Protein AF-A0A7S3BCT7-F1 (afdb_monomer)

pLDDT: mean 73.88, std 20.07, range [28.89, 96.38]

Mean predicted aligned error: 12.44 Å

Radius of gyration: 23.72 Å; Cα contacts (8 Å, |Δi|>4): 386; chains: 1; bounding box: 58×27×66 Å

InterPro domains:
  IPR013783 Immunoglobulin-like fold [G3DSA:2.60.40.10] (2-82)
  IPR014756 Immunoglobulin E-set [SSF81296] (29-78)
  IPR017868 Filamin/ABP280 repeat-like [PS50194] (1-74)

Secondary structure (DSSP, 8-state):
--TTHHHHHTTEEEEEEE-S--SS-----EEEEEEE-TTSPEEEEEE-SS-EEEEEEEEETTEEPTTPSEEEEEPPBPPPPEEEEEEETTTTEEEEEESS-B-GGGS-TT-EEEGGGTB-HHHHHHH-BS-EEEEEETTEEEEE--BT----TTPPP-BPTTT--BTT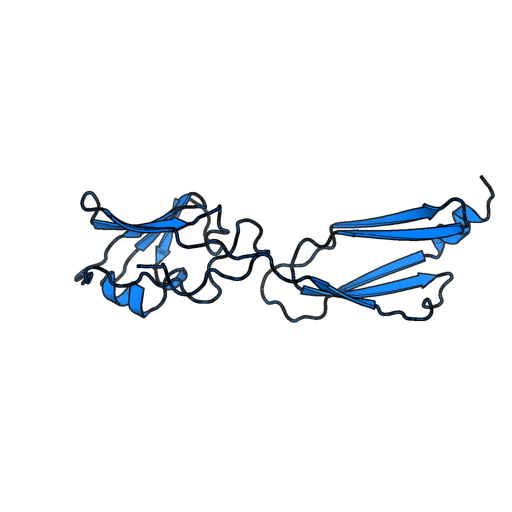S-BPPPPS----

Solvent-accessible surface area (backbone atoms only — not comparable to full-atom values): 10101 Å² total; per-residue (Å²): 137,62,80,63,61,67,55,53,63,77,29,54,49,78,47,80,45,73,61,92,83,67,91,84,73,89,72,62,71,56,58,79,46,76,47,75,46,98,88,72,48,78,46,79,47,73,42,73,72,52,50,45,50,34,36,43,36,47,27,54,77,85,38,72,42,94,75,56,66,40,83,43,77,42,74,53,44,81,42,42,44,53,70,46,76,42,80,40,81,92,71,50,25,37,43,35,34,41,73,44,53,25,33,55,53,77,61,46,67,72,41,71,45,61,32,74,69,50,26,22,69,76,35,41,60,28,30,19,52,84,26,40,24,30,25,76,40,50,37,32,40,37,35,34,53,20,61,81,47,56,77,58,88,87,60,66,58,25,38,21,81,79,32,38,23,22,57,77,64,33,25,38,45,30,65,52,60,35,75,131

Sequence (180 aa):
LDNAVAGALDALGVTLDSAPLVTAGTAAAAGVEVSEAEDGALHVSYSLGAPGTYSLNVVLGGADVLSAPFAVVVTPVEAPRLLSAKLLDDIASVQVTFSEPTDMGGAGAGVSGGCESFLAPATVAQLGEAPVCVWSDPTMLMALLGRGATLLPLAPVQIAPLTVRNANATSYPVAAAAPP

Structure (mmCIF, N/CA/C/O backbone):
data_AF-A0A7S3BCT7-F1
#
_entry.id   AF-A0A7S3BCT7-F1
#
loop_
_atom_site.group_PDB
_atom_site.id
_atom_site.type_symbol
_atom_site.label_atom_id
_atom_site.label_alt_id
_atom_site.label_comp_id
_atom_site.label_asym_id
_atom_site.label_entity_id
_atom_site.label_seq_id
_atom_site.pdbx_PDB_ins_code
_atom_site.Cartn_x
_atom_site.Cartn_y
_atom_site.Cartn_z
_atom_site.occupancy
_atom_site.B_iso_or_equiv
_atom_site.auth_seq_id
_atom_site.auth_comp_id
_atom_site.auth_asym_id
_atom_site.auth_atom_id
_atom_site.pdbx_PDB_model_num
ATOM 1 N N . LEU A 1 1 ? 39.754 10.752 -34.187 1.00 39.38 1 LEU A N 1
ATOM 2 C CA . LEU A 1 1 ? 38.294 10.793 -33.965 1.00 39.38 1 LEU A CA 1
ATOM 3 C C . LEU A 1 1 ? 37.689 11.064 -35.329 1.00 39.38 1 LEU A C 1
ATOM 5 O O . LEU A 1 1 ? 37.609 12.217 -35.735 1.00 39.38 1 LEU A O 1
ATOM 9 N N . ASP A 1 2 ? 37.482 10.000 -36.103 1.00 34.81 2 ASP A N 1
ATOM 10 C CA . ASP A 1 2 ? 37.068 10.099 -37.501 1.00 34.81 2 ASP A CA 1
ATOM 11 C C . ASP A 1 2 ? 35.651 10.658 -37.611 1.00 34.81 2 ASP A C 1
ATOM 13 O O . ASP A 1 2 ? 34.743 10.250 -36.888 1.00 34.81 2 ASP A O 1
ATOM 17 N N . ASN A 1 3 ? 35.470 11.567 -38.568 1.00 31.44 3 ASN A N 1
ATOM 18 C CA . ASN A 1 3 ? 34.222 12.260 -38.907 1.00 31.44 3 ASN A CA 1
ATOM 19 C C . ASN A 1 3 ? 33.038 11.321 -39.244 1.00 31.44 3 ASN A C 1
ATOM 21 O O . ASN A 1 3 ? 31.931 11.798 -39.468 1.00 31.44 3 ASN A O 1
ATOM 25 N N . ALA A 1 4 ? 33.260 10.004 -39.297 1.00 35.41 4 ALA A N 1
ATOM 26 C CA . ALA A 1 4 ? 32.232 8.983 -39.485 1.00 35.41 4 ALA A CA 1
ATOM 27 C C . ALA A 1 4 ? 31.464 8.657 -38.188 1.00 35.41 4 ALA A C 1
ATOM 29 O O . ALA A 1 4 ? 30.266 8.396 -38.243 1.00 35.41 4 ALA A O 1
ATOM 30 N N . VAL A 1 5 ? 32.122 8.734 -37.023 1.00 35.91 5 VAL A N 1
ATOM 31 C CA . VAL A 1 5 ? 31.526 8.379 -35.718 1.00 35.91 5 VAL A CA 1
ATOM 32 C C . VAL A 1 5 ? 30.523 9.445 -35.258 1.00 35.91 5 VAL A C 1
ATOM 34 O O . VAL A 1 5 ? 29.447 9.134 -34.756 1.00 35.91 5 VAL A O 1
ATOM 37 N N . ALA A 1 6 ? 30.815 10.720 -35.535 1.00 29.22 6 ALA A N 1
ATOM 38 C CA . ALA A 1 6 ? 29.885 11.821 -35.276 1.00 29.22 6 ALA A CA 1
ATOM 39 C C . ALA A 1 6 ? 28.609 11.745 -36.142 1.00 29.22 6 ALA A C 1
ATOM 41 O O . ALA A 1 6 ? 27.561 12.211 -35.712 1.00 29.22 6 ALA A O 1
ATOM 42 N N . GLY A 1 7 ? 28.681 11.137 -37.335 1.00 30.31 7 GLY A N 1
ATOM 43 C CA . GLY A 1 7 ? 27.527 10.953 -38.223 1.00 30.31 7 GLY A CA 1
ATOM 44 C C . GLY A 1 7 ? 26.653 9.739 -37.885 1.00 30.31 7 GLY A C 1
ATOM 45 O O . GLY A 1 7 ? 25.469 9.744 -38.205 1.00 30.31 7 GLY A O 1
ATOM 46 N N . ALA A 1 8 ? 27.207 8.713 -37.227 1.00 34.88 8 ALA A N 1
ATOM 47 C CA . ALA A 1 8 ? 26.456 7.528 -36.802 1.00 34.88 8 ALA A CA 1
ATOM 48 C C . ALA A 1 8 ? 25.570 7.807 -35.572 1.00 34.88 8 ALA A C 1
ATOM 50 O O . ALA A 1 8 ? 24.434 7.337 -35.510 1.00 34.88 8 ALA A O 1
ATOM 51 N N . LEU A 1 9 ? 26.055 8.637 -34.641 1.00 36.59 9 LEU A N 1
ATOM 52 C CA . LEU A 1 9 ? 25.295 9.105 -33.475 1.00 36.59 9 LEU A CA 1
ATOM 53 C C . LEU A 1 9 ? 24.125 10.033 -33.854 1.00 36.59 9 LEU A C 1
ATOM 55 O O . LEU A 1 9 ? 23.086 9.985 -33.203 1.00 36.59 9 LEU A O 1
ATOM 59 N N . ASP A 1 10 ? 24.252 10.817 -34.931 1.00 39.28 10 ASP A N 1
ATOM 60 C CA . ASP A 1 10 ? 23.214 11.754 -35.408 1.00 39.28 10 ASP A CA 1
ATOM 61 C C . ASP A 1 10 ? 22.036 11.049 -36.127 1.00 39.28 10 ASP A C 1
ATOM 63 O O . ASP A 1 10 ? 21.031 11.673 -36.463 1.00 39.28 10 ASP A O 1
ATOM 67 N N . ALA A 1 11 ? 22.143 9.733 -36.360 1.00 40.72 11 ALA A N 1
ATOM 68 C CA . ALA A 1 11 ? 21.143 8.919 -37.057 1.00 40.72 11 ALA A CA 1
ATOM 69 C C . ALA A 1 11 ? 20.593 7.745 -36.223 1.00 40.72 11 ALA A C 1
ATOM 71 O O . ALA A 1 11 ? 19.875 6.897 -36.770 1.00 40.72 11 ALA A O 1
ATOM 72 N N . LEU A 1 12 ? 20.930 7.683 -34.927 1.00 48.25 12 LEU A N 1
ATOM 73 C CA . LEU A 1 12 ? 20.413 6.682 -33.996 1.00 48.25 12 LEU A CA 1
ATOM 74 C C . LEU A 1 12 ? 19.192 7.231 -33.251 1.00 48.25 12 LEU A C 1
ATOM 76 O O . LEU A 1 12 ? 19.301 8.068 -32.357 1.00 48.25 12 LEU A O 1
ATOM 80 N N . GLY A 1 13 ? 18.010 6.747 -33.625 1.00 52.47 13 GLY A N 1
ATOM 81 C CA . GLY A 1 13 ? 16.764 7.047 -32.927 1.00 52.47 13 GLY A CA 1
ATOM 82 C C . GLY A 1 13 ? 16.396 5.889 -32.012 1.00 52.47 13 GLY A C 1
ATOM 83 O O . GLY A 1 13 ? 15.881 4.882 -32.493 1.00 52.47 13 GLY A O 1
ATOM 84 N N . VAL A 1 14 ? 16.647 6.013 -30.706 1.00 50.53 14 VAL A N 1
ATOM 85 C CA . VAL A 1 14 ? 16.108 5.069 -29.717 1.00 50.53 14 VAL A CA 1
ATOM 86 C C . VAL A 1 14 ? 14.842 5.668 -29.129 1.00 50.53 14 VAL A C 1
ATOM 88 O O . VAL A 1 14 ? 14.878 6.722 -28.497 1.00 50.53 14 VAL A O 1
ATOM 91 N N . THR A 1 15 ? 13.715 4.996 -29.335 1.00 51.38 15 THR A N 1
ATOM 92 C CA . THR A 1 15 ? 12.437 5.386 -28.734 1.00 51.38 15 THR A CA 1
ATOM 93 C C . THR A 1 15 ? 11.885 4.231 -27.912 1.00 51.38 15 THR A C 1
ATOM 95 O O . THR A 1 15 ? 11.940 3.070 -28.312 1.00 51.38 15 THR A O 1
ATOM 98 N N . LEU A 1 16 ? 11.393 4.556 -26.720 1.00 47.25 16 LEU A N 1
ATOM 99 C CA . LEU A 1 16 ? 10.709 3.629 -25.827 1.00 47.25 16 LEU A CA 1
ATOM 100 C C . LEU A 1 16 ? 9.231 4.000 -25.833 1.00 47.25 16 LEU A C 1
ATOM 102 O O . LEU A 1 16 ? 8.875 5.085 -25.378 1.00 47.25 16 LEU A O 1
ATOM 106 N N . ASP A 1 17 ? 8.389 3.109 -26.348 1.00 52.91 17 ASP A N 1
ATOM 107 C CA . ASP A 1 17 ? 6.937 3.257 -26.277 1.00 52.91 17 ASP A CA 1
ATOM 108 C C . ASP A 1 17 ? 6.382 2.352 -25.168 1.00 52.91 17 ASP A C 1
ATOM 110 O O . ASP A 1 17 ? 6.745 1.177 -25.061 1.00 52.91 17 ASP A O 1
ATOM 114 N N . SER A 1 18 ? 5.528 2.893 -24.302 1.00 45.47 18 SER A N 1
ATOM 115 C CA . SER A 1 18 ? 4.863 2.123 -23.250 1.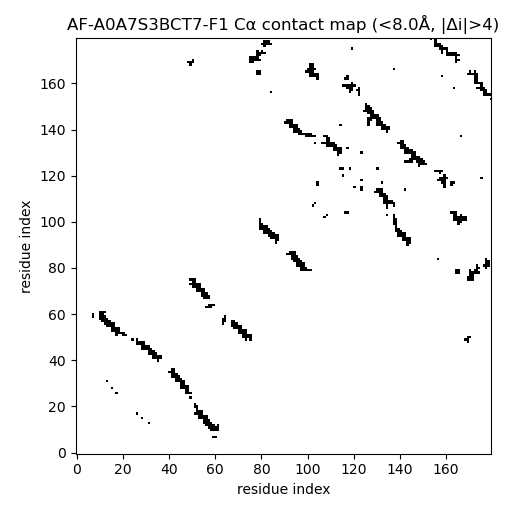00 45.47 18 SER A CA 1
ATOM 116 C C . SER A 1 18 ? 3.466 1.732 -23.728 1.00 45.47 18 SER A C 1
ATOM 118 O O . SER A 1 18 ? 2.595 2.594 -23.853 1.00 45.47 18 SER A O 1
ATOM 120 N N . ALA A 1 19 ? 3.215 0.440 -23.952 1.00 41.28 19 ALA A N 1
ATOM 121 C CA . ALA A 1 19 ? 1.854 -0.036 -24.198 1.00 41.28 19 ALA A CA 1
ATOM 122 C C . ALA A 1 19 ? 1.035 0.062 -22.891 1.00 41.28 19 ALA A C 1
ATOM 124 O O . ALA A 1 19 ? 1.527 -0.347 -21.833 1.00 41.28 19 ALA A O 1
ATOM 125 N N . PRO A 1 20 ? -0.206 0.586 -22.905 1.00 34.09 20 PRO A N 1
ATOM 126 C CA . PRO A 1 20 ? -0.949 0.818 -21.679 1.00 34.09 20 PRO A CA 1
ATOM 127 C C . PRO A 1 20 ? -1.528 -0.506 -21.179 1.00 34.09 20 PRO A C 1
ATOM 129 O O . PRO A 1 20 ? -2.583 -0.949 -21.623 1.00 34.09 20 PRO A O 1
ATOM 132 N N . LEU A 1 21 ? -0.857 -1.129 -20.215 1.00 32.59 21 LEU A N 1
ATOM 133 C CA . LEU A 1 21 ? -1.508 -2.074 -19.309 1.00 32.59 21 LEU A CA 1
ATOM 134 C C . LEU A 1 21 ? -0.927 -1.997 -17.894 1.00 32.59 21 LEU A C 1
ATOM 136 O O . LEU A 1 21 ? -0.667 -3.018 -17.270 1.00 32.59 21 LEU A O 1
ATOM 140 N N . VAL A 1 22 ? -0.729 -0.784 -17.374 1.00 28.89 22 VAL A N 1
ATOM 141 C CA . VAL A 1 22 ? -0.599 -0.564 -15.928 1.00 28.89 22 VAL A CA 1
ATOM 142 C C . VAL A 1 22 ? -1.224 0.786 -15.585 1.00 28.89 22 VAL A C 1
ATOM 144 O O . VAL A 1 22 ? -0.712 1.847 -15.931 1.00 28.89 22 VAL A O 1
ATOM 147 N N . THR A 1 23 ? -2.382 0.754 -14.935 1.00 31.47 23 THR A N 1
ATOM 148 C CA . THR A 1 23 ? -2.971 1.919 -14.278 1.00 31.47 23 THR A CA 1
ATOM 149 C C . THR A 1 23 ? -2.067 2.344 -13.113 1.00 31.47 23 THR A C 1
ATOM 151 O O . THR A 1 23 ? -1.738 1.523 -12.256 1.00 31.47 23 THR A O 1
ATOM 154 N N . ALA A 1 24 ? -1.747 3.643 -13.083 1.00 33.28 24 ALA A N 1
ATOM 155 C CA . ALA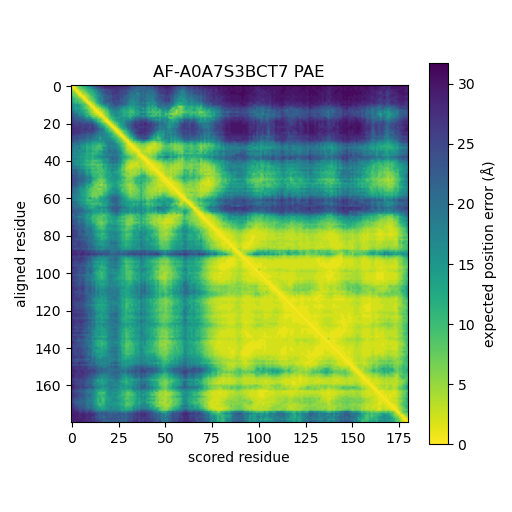 A 1 24 ? -0.975 4.398 -12.085 1.00 33.28 24 ALA A CA 1
ATOM 156 C C . ALA A 1 24 ? 0.564 4.322 -12.193 1.00 33.28 24 ALA A C 1
ATOM 158 O O . ALA A 1 24 ? 1.197 3.358 -11.769 1.00 33.28 24 ALA A O 1
ATOM 159 N N . GLY A 1 25 ? 1.139 5.422 -12.699 1.00 31.84 25 GLY A N 1
ATOM 160 C CA . GLY A 1 25 ? 2.571 5.723 -12.732 1.00 31.84 25 GLY A CA 1
ATOM 161 C C . GLY A 1 25 ? 3.042 6.047 -14.147 1.00 31.84 25 GLY A C 1
ATOM 162 O O . GLY A 1 25 ? 3.284 5.149 -14.942 1.00 31.84 25 GLY A O 1
ATOM 163 N N . THR A 1 26 ? 3.158 7.330 -14.490 1.00 30.52 26 THR A N 1
ATOM 164 C CA . THR A 1 26 ? 3.771 7.777 -15.749 1.00 30.52 26 THR A CA 1
ATOM 165 C C . THR A 1 26 ? 5.202 7.242 -15.831 1.00 30.52 26 THR A C 1
ATOM 167 O O . THR A 1 26 ? 6.083 7.731 -15.124 1.00 30.52 26 THR A O 1
ATOM 170 N N . ALA A 1 27 ? 5.441 6.230 -16.665 1.00 38.75 27 ALA A N 1
ATOM 171 C CA . ALA A 1 27 ? 6.771 5.684 -16.889 1.00 38.75 27 ALA A CA 1
ATOM 172 C C . ALA A 1 27 ? 7.594 6.656 -17.748 1.00 38.75 27 ALA A C 1
ATOM 174 O O . ALA A 1 27 ? 7.645 6.542 -18.9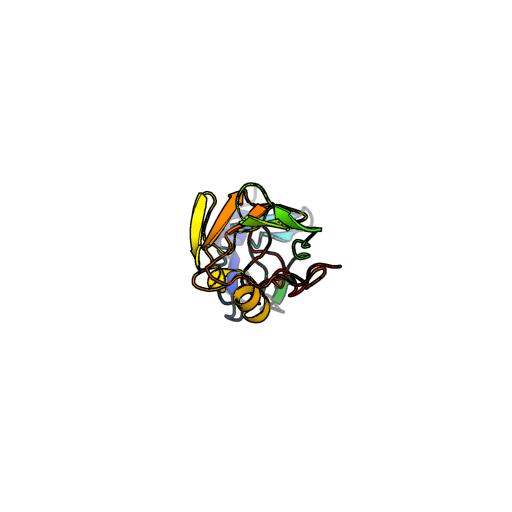68 1.00 38.75 27 ALA A O 1
ATOM 175 N N . ALA A 1 28 ? 8.227 7.638 -17.111 1.00 40.25 28 ALA A N 1
ATOM 176 C CA . ALA A 1 28 ? 9.310 8.384 -17.735 1.00 40.25 28 ALA A CA 1
ATOM 177 C C . ALA A 1 28 ? 10.557 7.485 -17.732 1.00 40.25 28 ALA A C 1
ATOM 179 O O . ALA A 1 28 ? 11.071 7.143 -16.666 1.00 40.25 28 ALA A O 1
ATOM 180 N N . ALA A 1 29 ? 11.018 7.059 -18.911 1.00 48.84 29 ALA A N 1
ATOM 181 C CA . ALA A 1 29 ? 12.305 6.387 -19.054 1.00 48.84 29 ALA A CA 1
ATOM 182 C C . ALA A 1 29 ? 13.411 7.345 -18.584 1.00 48.84 29 ALA A C 1
ATOM 184 O O . ALA A 1 29 ? 13.580 8.433 -19.138 1.00 48.84 29 ALA A O 1
ATOM 185 N N . ALA A 1 30 ? 14.129 6.969 -17.530 1.00 46.59 30 ALA A N 1
ATOM 186 C CA . ALA A 1 30 ? 15.214 7.770 -16.989 1.00 46.59 30 ALA A CA 1
ATOM 187 C C . ALA A 1 30 ? 16.514 7.339 -17.677 1.00 46.59 30 ALA A C 1
ATOM 189 O O . ALA A 1 30 ? 17.142 6.372 -17.263 1.00 46.59 30 ALA A O 1
ATOM 190 N N . GLY A 1 31 ? 16.898 8.054 -18.736 1.00 55.66 31 GLY A N 1
ATOM 191 C CA . GLY A 1 31 ? 18.202 7.914 -19.390 1.00 55.66 31 GLY A CA 1
ATOM 192 C C . GLY A 1 31 ? 18.303 6.718 -20.339 1.00 55.66 31 GLY A C 1
ATOM 193 O O . GLY A 1 31 ? 18.224 5.562 -19.928 1.00 55.66 31 GLY A O 1
ATOM 194 N N . VAL A 1 32 ? 18.507 7.015 -21.622 1.00 58.38 32 VAL A N 1
ATOM 195 C CA . VAL A 1 32 ? 19.037 6.060 -22.598 1.00 58.38 32 VAL A CA 1
ATOM 196 C C . VAL A 1 32 ? 20.477 6.481 -22.866 1.00 58.38 32 VAL A C 1
ATOM 198 O O . VAL A 1 32 ? 20.717 7.614 -23.277 1.00 58.38 32 VAL A O 1
ATOM 201 N N . GLU A 1 33 ? 21.425 5.592 -22.606 1.00 63.94 33 GLU A N 1
ATOM 202 C CA . GLU A 1 33 ? 22.843 5.786 -22.891 1.00 63.94 33 GLU A CA 1
ATOM 203 C C . GLU A 1 33 ? 23.253 4.872 -24.039 1.00 63.94 33 GLU A C 1
ATOM 205 O O . GLU A 1 33 ? 22.868 3.704 -24.085 1.00 63.94 33 GLU A O 1
ATOM 210 N N . VAL A 1 34 ? 24.041 5.404 -24.968 1.00 63.91 34 VAL A N 1
ATOM 211 C CA . VAL A 1 34 ? 24.592 4.644 -26.090 1.00 63.91 34 VAL A CA 1
ATOM 212 C C . VAL A 1 34 ? 26.108 4.756 -26.031 1.00 63.91 34 VAL A C 1
ATOM 214 O O . VAL A 1 34 ? 26.644 5.862 -25.977 1.00 63.91 34 VAL A O 1
ATOM 217 N N . SER A 1 35 ? 26.800 3.623 -26.027 1.00 66.69 35 SER A N 1
ATOM 218 C CA . SER A 1 35 ? 28.257 3.548 -26.100 1.00 66.69 35 SER A CA 1
ATOM 219 C C . SER A 1 35 ? 28.689 2.641 -27.245 1.00 66.69 35 SER A C 1
ATOM 221 O O . SER A 1 35 ? 27.995 1.695 -27.597 1.00 66.69 35 SER A O 1
ATOM 223 N N . GLU A 1 36 ? 29.833 2.933 -27.851 1.00 66.50 36 GLU A N 1
ATOM 224 C CA . GLU A 1 36 ? 30.432 2.084 -28.883 1.00 66.50 36 GLU A CA 1
ATOM 225 C C . GLU A 1 36 ? 31.579 1.275 -28.270 1.00 66.50 36 GLU A C 1
ATOM 227 O O . GLU A 1 36 ? 32.418 1.818 -27.546 1.00 66.50 36 GLU A O 1
ATOM 232 N N . ALA A 1 37 ? 31.605 -0.027 -28.539 1.00 71.81 37 ALA A N 1
ATOM 233 C CA . ALA A 1 37 ? 32.711 -0.912 -28.200 1.00 71.81 37 ALA A CA 1
ATOM 234 C C . ALA A 1 37 ? 33.837 -0.818 -29.250 1.00 71.81 37 ALA A C 1
ATOM 236 O O . ALA A 1 37 ? 33.619 -0.406 -30.390 1.00 71.81 37 ALA A O 1
ATOM 237 N N . GLU A 1 38 ? 35.060 -1.218 -28.876 1.00 70.12 38 GLU A N 1
ATOM 238 C CA . GLU A 1 38 ? 36.248 -1.169 -29.755 1.00 70.12 38 GLU A CA 1
ATOM 239 C C . GLU A 1 38 ? 36.126 -2.036 -31.024 1.00 70.12 38 GLU A C 1
ATOM 241 O O . GLU A 1 38 ? 36.853 -1.819 -31.991 1.00 70.12 38 GLU A O 1
ATOM 246 N N . ASP A 1 39 ? 35.207 -3.003 -31.042 1.00 70.12 39 ASP A N 1
ATOM 247 C CA . ASP A 1 39 ? 34.901 -3.868 -32.186 1.00 70.12 39 ASP A CA 1
ATOM 248 C C . ASP A 1 39 ? 33.844 -3.277 -33.143 1.00 70.12 39 ASP A C 1
ATOM 250 O O . ASP A 1 39 ? 33.515 -3.896 -34.157 1.00 70.12 39 ASP A O 1
ATOM 254 N N . GLY A 1 40 ? 33.338 -2.073 -32.849 1.00 64.50 40 GLY A N 1
ATOM 255 C CA . GLY A 1 40 ? 32.310 -1.385 -33.630 1.00 64.50 40 GLY A CA 1
ATOM 256 C C . GLY A 1 40 ? 30.872 -1.763 -33.262 1.00 64.50 40 GLY A C 1
ATOM 257 O O . GLY A 1 40 ? 29.948 -1.359 -33.970 1.00 64.50 40 GLY A O 1
ATOM 258 N N . ALA A 1 41 ? 30.650 -2.527 -32.185 1.00 66.19 41 ALA A N 1
ATOM 259 C CA . ALA A 1 41 ? 29.310 -2.798 -31.671 1.00 66.19 41 ALA A CA 1
ATOM 260 C C . ALA A 1 41 ? 28.755 -1.607 -30.866 1.00 66.19 41 ALA A C 1
ATOM 262 O O . ALA A 1 41 ? 29.457 -0.999 -30.062 1.00 66.19 41 ALA A O 1
ATOM 263 N N . LEU A 1 42 ? 27.467 -1.297 -31.043 1.00 66.06 42 LEU A N 1
ATOM 264 C CA . LEU A 1 42 ? 26.748 -0.301 -30.242 1.00 66.06 42 LEU A CA 1
ATOM 265 C C . LEU A 1 42 ? 26.077 -0.976 -29.040 1.00 66.06 42 LEU A C 1
ATOM 267 O O . LEU A 1 42 ? 25.270 -1.893 -29.192 1.00 66.06 42 LEU A O 1
ATOM 271 N N . HIS A 1 43 ? 26.372 -0.486 -27.844 1.00 66.00 43 HIS A N 1
ATOM 272 C CA . HIS A 1 43 ? 25.729 -0.853 -26.592 1.00 66.00 43 HIS A CA 1
ATOM 273 C C . HIS A 1 43 ? 24.713 0.212 -26.193 1.00 66.00 43 HIS A C 1
ATOM 275 O O . HIS A 1 43 ? 25.063 1.370 -25.987 1.00 66.00 43 HIS A O 1
ATOM 281 N N . VAL A 1 44 ? 23.450 -0.191 -26.051 1.00 66.81 44 VAL A N 1
ATOM 282 C CA . VAL A 1 44 ? 22.365 0.678 -25.582 1.00 66.81 44 VAL A CA 1
ATOM 283 C C . VAL A 1 44 ? 21.963 0.251 -24.173 1.00 66.81 44 VAL A C 1
ATOM 285 O O . VAL A 1 44 ? 21.543 -0.887 -23.964 1.00 66.81 44 VAL A O 1
ATOM 288 N N . SER A 1 45 ? 22.062 1.174 -23.222 1.00 64.94 45 SER A N 1
ATOM 289 C CA . SER A 1 45 ? 21.652 1.007 -21.827 1.00 64.94 45 SER A CA 1
ATOM 290 C C . SER A 1 45 ? 20.448 1.898 -21.542 1.00 64.94 45 SER A C 1
ATOM 292 O O . SER A 1 45 ? 20.437 3.066 -21.914 1.00 64.94 45 SER A O 1
ATOM 294 N N . TYR A 1 46 ? 19.423 1.373 -20.876 1.00 65.94 46 TYR A N 1
ATOM 295 C CA . TYR A 1 46 ? 18.235 2.139 -20.493 1.00 65.94 46 TYR A CA 1
ATOM 296 C C . TYR A 1 46 ? 17.777 1.753 -19.085 1.00 65.94 46 TYR A C 1
ATOM 298 O O . TYR A 1 46 ? 17.881 0.588 -18.699 1.00 65.94 46 TYR A O 1
ATOM 306 N N . SER A 1 47 ? 17.252 2.717 -18.321 1.00 66.00 47 SER A N 1
ATOM 307 C CA . SER A 1 47 ? 16.702 2.470 -16.979 1.00 66.00 47 SER A CA 1
ATOM 308 C C . SER A 1 47 ? 15.202 2.762 -16.924 1.00 66.00 47 SER A C 1
ATOM 310 O O . SER A 1 47 ? 14.742 3.868 -17.217 1.00 66.00 47 SER A O 1
ATOM 312 N N . LEU A 1 48 ? 14.421 1.752 -16.531 1.00 69.69 48 LEU A N 1
ATOM 313 C CA . LEU A 1 48 ? 12.966 1.837 -16.395 1.00 69.69 48 LEU A CA 1
ATOM 314 C C . LEU A 1 48 ? 12.599 1.978 -14.916 1.00 69.69 48 LEU A C 1
ATOM 316 O O . LEU A 1 48 ? 12.975 1.148 -14.094 1.00 69.69 48 LEU A O 1
ATOM 320 N N . GLY A 1 49 ? 11.867 3.043 -14.583 1.00 64.50 49 GLY A N 1
ATOM 321 C CA . GLY A 1 49 ? 11.485 3.358 -13.202 1.00 64.50 49 GLY A CA 1
ATOM 322 C C . GLY A 1 49 ? 10.242 2.625 -12.692 1.00 64.50 49 GLY A C 1
ATOM 323 O O . GLY A 1 49 ? 9.950 2.700 -11.503 1.00 64.50 49 GLY A O 1
ATOM 324 N N . ALA A 1 50 ? 9.503 1.931 -13.564 1.00 67.81 50 ALA A N 1
ATOM 325 C CA . ALA A 1 50 ? 8.264 1.248 -13.209 1.00 67.81 50 ALA A CA 1
ATOM 326 C C . ALA A 1 50 ? 8.169 -0.132 -13.882 1.00 67.81 50 ALA A C 1
ATOM 328 O O . ALA A 1 50 ? 8.698 -0.323 -14.979 1.00 67.81 50 ALA A O 1
ATOM 329 N N . PRO A 1 51 ? 7.501 -1.107 -13.242 1.00 70.81 51 PRO A N 1
ATOM 330 C CA . PRO A 1 51 ? 7.148 -2.355 -13.896 1.00 70.81 51 PRO A CA 1
ATOM 331 C C . PRO A 1 51 ? 6.109 -2.111 -14.993 1.00 70.81 51 PRO A C 1
ATOM 333 O O . PRO A 1 51 ? 5.220 -1.270 -14.855 1.00 70.81 51 PRO A O 1
ATOM 336 N N . GLY A 1 52 ? 6.203 -2.866 -16.083 1.00 70.12 52 GLY A N 1
ATOM 337 C CA . GLY A 1 52 ? 5.361 -2.667 -17.255 1.00 70.12 52 GLY A CA 1
ATOM 338 C C . GLY A 1 52 ? 5.880 -3.391 -18.491 1.00 70.12 52 GLY A C 1
ATOM 339 O O . GLY A 1 52 ? 6.938 -4.022 -18.473 1.00 70.12 52 GLY A O 1
ATOM 340 N N . THR A 1 53 ? 5.105 -3.304 -19.571 1.00 69.38 53 THR A N 1
ATOM 341 C CA . THR A 1 53 ? 5.524 -3.777 -20.895 1.00 69.38 53 THR A CA 1
ATOM 342 C C . THR A 1 53 ? 5.974 -2.584 -21.725 1.00 69.38 53 THR A C 1
ATOM 344 O O . THR A 1 53 ? 5.206 -1.647 -21.943 1.00 69.38 53 THR A O 1
ATOM 347 N N . TYR A 1 54 ? 7.213 -2.637 -22.192 1.00 70.31 54 TYR A N 1
ATOM 348 C CA . TYR A 1 54 ? 7.857 -1.590 -22.969 1.00 70.31 54 TYR A CA 1
ATOM 349 C C . TYR A 1 54 ? 8.232 -2.127 -24.344 1.00 70.31 54 TYR A C 1
ATOM 351 O O . TYR A 1 54 ? 8.633 -3.281 -24.490 1.00 70.31 54 TYR A O 1
ATOM 359 N N . SER A 1 55 ? 8.097 -1.278 -25.353 1.00 64.25 55 SER A N 1
ATOM 360 C CA . SER A 1 55 ? 8.512 -1.552 -26.718 1.00 64.25 55 SER A CA 1
ATOM 361 C C . SER A 1 55 ? 9.721 -0.684 -27.027 1.00 64.25 55 SER A C 1
ATOM 363 O O . SER A 1 55 ? 9.607 0.539 -27.115 1.00 64.25 55 SER A O 1
ATOM 365 N N . LEU A 1 56 ? 10.887 -1.312 -27.161 1.00 66.81 56 LEU A N 1
ATOM 366 C CA . LEU A 1 56 ? 12.115 -0.632 -27.547 1.00 66.81 56 LEU A CA 1
ATOM 367 C C . LEU A 1 56 ? 12.220 -0.639 -29.071 1.00 66.81 56 LEU A C 1
ATOM 369 O O . LEU A 1 56 ? 12.322 -1.702 -29.691 1.00 66.81 56 LEU A O 1
ATOM 373 N N . ASN A 1 57 ? 12.211 0.552 -29.661 1.00 64.50 57 ASN A N 1
ATOM 374 C CA . ASN A 1 57 ? 12.436 0.743 -31.081 1.00 64.50 57 ASN A CA 1
ATOM 375 C C . ASN A 1 57 ? 13.811 1.383 -31.313 1.00 64.50 57 ASN A C 1
ATOM 377 O O . ASN A 1 57 ? 14.159 2.377 -30.669 1.00 64.50 57 ASN A O 1
ATOM 381 N N . VAL A 1 58 ? 14.595 0.779 -32.206 1.00 64.56 58 VAL A N 1
ATOM 382 C CA . VAL A 1 58 ? 15.970 1.175 -32.517 1.00 64.56 58 VAL A CA 1
ATOM 383 C C . VAL A 1 58 ? 16.076 1.392 -34.020 1.00 64.56 58 VAL A C 1
ATOM 385 O O . VAL A 1 58 ? 15.972 0.447 -34.805 1.00 64.56 58 VAL A O 1
ATOM 388 N N . VAL A 1 59 ? 16.313 2.643 -34.402 1.00 64.56 59 VAL A N 1
ATOM 389 C CA . VAL A 1 59 ? 16.500 3.065 -35.792 1.00 64.56 59 VAL A CA 1
ATOM 390 C C . VAL A 1 59 ? 17.974 3.391 -36.008 1.00 64.56 59 VAL A C 1
ATOM 392 O O . VAL A 1 59 ? 18.540 4.172 -35.246 1.00 64.56 59 VAL A O 1
ATOM 395 N N . LEU A 1 60 ? 18.585 2.818 -37.048 1.00 61.97 60 LEU A N 1
ATOM 396 C CA . LEU A 1 60 ? 19.963 3.090 -37.460 1.00 61.97 60 LEU A CA 1
ATOM 397 C C . LEU A 1 60 ? 19.961 3.636 -38.893 1.00 61.97 60 LEU A C 1
ATOM 399 O O . LEU A 1 60 ? 19.547 2.948 -39.825 1.00 61.97 60 LEU A O 1
ATOM 403 N N . GLY A 1 61 ? 20.414 4.877 -39.094 1.00 62.97 61 GLY A N 1
ATOM 404 C CA . GLY A 1 61 ? 20.503 5.454 -40.444 1.00 62.97 61 GLY A CA 1
ATOM 405 C C . GLY A 1 61 ? 19.141 5.716 -41.103 1.00 62.97 61 GLY A C 1
ATOM 406 O O . GLY A 1 61 ? 19.047 5.729 -42.328 1.00 62.97 61 GLY A O 1
ATOM 407 N N . GLY A 1 62 ? 18.079 5.882 -40.305 1.00 59.69 62 GLY A N 1
ATOM 408 C CA . GLY A 1 62 ? 16.704 6.058 -40.790 1.00 59.69 62 GLY A CA 1
ATOM 409 C C . GLY A 1 62 ? 15.978 4.764 -41.180 1.00 59.69 62 GLY A C 1
ATOM 410 O O . GLY A 1 62 ? 14.851 4.839 -41.665 1.00 59.69 62 GLY A O 1
ATOM 411 N N . ALA A 1 63 ? 16.590 3.595 -40.962 1.00 57.12 63 ALA A N 1
ATOM 412 C CA . ALA A 1 63 ? 15.959 2.289 -41.131 1.00 57.12 63 ALA A CA 1
ATOM 413 C C . ALA A 1 63 ? 15.872 1.554 -39.785 1.00 57.12 63 ALA A C 1
ATOM 415 O O . ALA A 1 63 ? 16.805 1.608 -38.980 1.00 57.12 63 ALA A O 1
ATOM 416 N N . ASP A 1 64 ? 14.759 0.861 -39.544 1.00 59.34 64 ASP A N 1
ATOM 417 C CA . ASP A 1 64 ? 14.618 -0.005 -38.374 1.00 59.34 64 ASP A CA 1
ATOM 418 C C . ASP A 1 64 ? 15.698 -1.092 -38.406 1.00 59.34 64 ASP A C 1
ATOM 420 O O . ASP A 1 64 ? 15.932 -1.737 -39.437 1.00 59.34 64 ASP A O 1
ATOM 424 N N . VAL A 1 65 ? 16.362 -1.314 -37.273 1.00 64.12 65 VAL A N 1
ATOM 425 C CA . VAL A 1 65 ? 17.283 -2.445 -37.148 1.00 64.12 65 VAL A CA 1
ATOM 426 C C . VAL A 1 65 ? 16.464 -3.735 -37.259 1.00 64.12 65 VAL A C 1
ATOM 428 O O . VAL A 1 65 ? 15.419 -3.878 -36.621 1.00 64.12 65 VAL A O 1
ATOM 431 N N . LEU A 1 66 ? 16.926 -4.688 -38.079 1.00 48.41 66 LEU A N 1
ATOM 432 C CA . LEU A 1 66 ? 16.325 -6.023 -38.193 1.00 48.41 66 LEU A CA 1
ATOM 433 C C . LEU A 1 66 ? 16.069 -6.581 -36.785 1.00 48.41 66 LEU A C 1
ATOM 435 O O . LEU A 1 66 ? 17.028 -6.708 -36.030 1.00 48.41 66 LEU A O 1
ATOM 439 N N . SER A 1 67 ? 14.808 -6.926 -36.474 1.00 58.31 67 SER A N 1
ATOM 440 C CA . SER A 1 67 ? 14.252 -7.383 -35.175 1.00 58.31 67 SER A CA 1
ATOM 441 C C . SER A 1 67 ? 13.670 -6.335 -34.207 1.00 58.31 67 SER A C 1
ATOM 443 O O . SER A 1 67 ? 13.151 -6.724 -33.162 1.00 58.31 67 SER A O 1
ATOM 445 N N . ALA A 1 68 ? 13.619 -5.051 -34.582 1.00 58.34 68 ALA A N 1
ATOM 446 C CA . ALA A 1 68 ? 12.748 -4.077 -33.921 1.00 58.34 68 ALA A CA 1
ATOM 447 C C . ALA A 1 68 ? 11.266 -4.272 -34.334 1.00 58.34 68 ALA A C 1
ATOM 449 O O . ALA A 1 68 ? 10.992 -4.597 -35.495 1.00 58.34 68 ALA A O 1
ATOM 450 N N . PRO A 1 69 ? 10.298 -4.059 -33.421 1.00 61.72 69 PRO A N 1
ATOM 451 C CA . PRO A 1 69 ? 10.472 -3.654 -32.022 1.00 61.72 69 PRO A CA 1
ATOM 452 C C . PRO A 1 69 ? 10.799 -4.818 -31.065 1.00 61.72 69 PRO A C 1
ATOM 454 O O . PRO A 1 69 ? 10.264 -5.920 -31.195 1.00 61.72 69 PRO A O 1
ATOM 457 N N . PHE A 1 70 ? 11.615 -4.542 -30.041 1.00 69.06 70 PHE A N 1
ATOM 458 C CA . PHE A 1 70 ? 11.913 -5.487 -28.961 1.00 69.06 70 PHE A CA 1
ATOM 459 C C . PHE A 1 70 ? 10.924 -5.313 -27.803 1.00 69.06 70 PHE A C 1
ATOM 461 O O . PHE A 1 70 ? 10.818 -4.230 -27.224 1.00 69.06 70 PHE A O 1
ATOM 468 N N . ALA A 1 71 ? 10.227 -6.387 -27.428 1.00 67.75 71 ALA A N 1
ATOM 469 C CA . ALA A 1 71 ? 9.355 -6.391 -26.258 1.00 67.75 71 ALA A CA 1
ATOM 470 C C . ALA A 1 71 ? 10.172 -6.605 -24.973 1.00 67.75 71 ALA A C 1
ATOM 472 O O . ALA A 1 71 ? 10.814 -7.641 -24.798 1.00 67.75 71 ALA A O 1
ATOM 473 N N . VAL A 1 72 ? 10.111 -5.639 -24.059 1.00 70.56 72 VAL A N 1
ATOM 474 C CA . VAL A 1 72 ? 10.758 -5.677 -22.745 1.00 70.56 72 VAL A CA 1
ATOM 475 C C . VAL A 1 72 ? 9.673 -5.749 -21.678 1.00 70.56 72 VAL A C 1
ATOM 477 O O . VAL A 1 72 ? 8.843 -4.849 -21.556 1.00 70.56 72 VAL A O 1
ATOM 480 N N . VAL A 1 73 ? 9.671 -6.822 -20.891 1.00 73.56 73 VAL A N 1
ATOM 481 C CA . VAL A 1 73 ? 8.725 -7.001 -19.783 1.00 73.56 73 VAL A CA 1
ATOM 482 C C . VAL A 1 73 ? 9.473 -6.803 -18.472 1.00 73.56 73 VAL A C 1
ATOM 484 O O . VAL A 1 73 ? 10.331 -7.609 -18.117 1.00 73.56 73 VAL A O 1
ATOM 487 N N . VAL A 1 74 ? 9.137 -5.737 -17.746 1.00 74.94 74 VAL A N 1
ATOM 488 C CA . VAL A 1 74 ? 9.654 -5.478 -16.398 1.00 74.94 74 VAL A CA 1
ATOM 489 C C . VAL A 1 74 ? 8.629 -5.971 -15.389 1.00 74.94 74 VAL A C 1
ATOM 491 O O . VAL A 1 74 ? 7.539 -5.409 -15.267 1.00 74.94 74 VAL A O 1
ATOM 494 N N . THR A 1 75 ? 8.968 -7.034 -14.664 1.00 75.62 75 THR A N 1
ATOM 495 C CA . THR A 1 75 ? 8.104 -7.585 -13.617 1.00 75.62 75 THR A CA 1
ATOM 496 C C . THR A 1 75 ? 8.214 -6.771 -12.327 1.00 75.62 75 THR A C 1
ATOM 498 O O . THR A 1 75 ? 9.327 -6.377 -11.969 1.00 75.62 75 THR A O 1
ATOM 501 N N . PRO A 1 76 ? 7.106 -6.561 -11.591 1.00 80.12 76 PRO A N 1
ATOM 502 C CA . PRO A 1 76 ? 7.159 -5.952 -10.268 1.00 80.12 76 PRO A CA 1
ATOM 503 C C . PRO A 1 76 ? 8.051 -6.735 -9.301 1.00 80.12 76 PRO A C 1
ATOM 505 O O . PRO A 1 76 ? 8.169 -7.960 -9.399 1.00 80.12 76 PRO A O 1
ATOM 508 N N . VAL A 1 77 ? 8.646 -6.024 -8.343 1.00 83.88 77 VAL A N 1
ATOM 509 C CA . VAL A 1 77 ? 9.403 -6.642 -7.243 1.00 83.88 77 VAL A CA 1
ATOM 510 C C . VAL A 1 77 ? 8.464 -7.236 -6.187 1.00 83.88 77 VAL A C 1
ATOM 512 O O . VAL A 1 77 ? 7.244 -7.044 -6.236 1.00 83.88 77 VAL A O 1
ATOM 515 N N . GLU A 1 78 ? 9.019 -7.980 -5.229 1.00 84.88 78 GLU A N 1
ATOM 516 C CA . GLU A 1 78 ? 8.243 -8.550 -4.125 1.00 84.88 78 GLU A CA 1
ATOM 517 C C . GLU A 1 78 ? 7.495 -7.458 -3.340 1.00 84.88 78 GLU A C 1
ATOM 519 O O . GLU A 1 78 ? 7.997 -6.350 -3.166 1.00 84.88 78 GLU A O 1
ATOM 524 N N . ALA A 1 79 ? 6.263 -7.764 -2.924 1.00 87.00 79 ALA A N 1
ATOM 525 C CA . ALA A 1 79 ? 5.439 -6.852 -2.140 1.00 87.00 79 ALA A CA 1
ATOM 526 C C . ALA A 1 79 ? 5.925 -6.758 -0.684 1.00 87.00 79 ALA A C 1
ATOM 528 O O . ALA A 1 79 ? 6.320 -7.785 -0.118 1.00 87.00 79 ALA A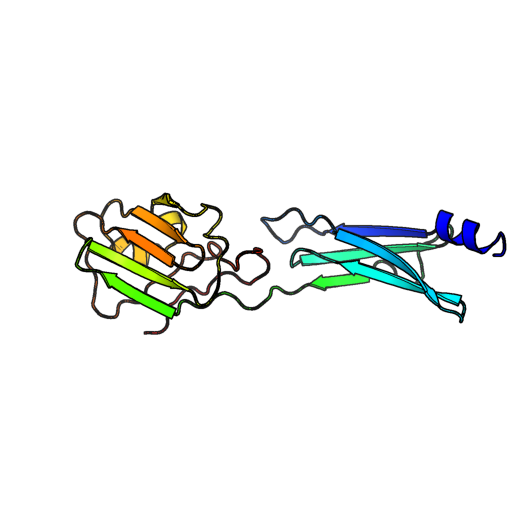 O 1
ATOM 529 N N . PRO A 1 80 ? 5.748 -5.594 -0.029 1.00 89.50 80 PRO A N 1
ATOM 530 C CA . PRO A 1 80 ? 5.885 -5.498 1.415 1.00 89.50 80 PRO A CA 1
ATOM 531 C C . PRO A 1 80 ? 4.985 -6.520 2.106 1.00 89.50 80 PRO A C 1
ATOM 533 O O . PRO A 1 80 ? 3.831 -6.736 1.725 1.00 89.50 80 PRO A O 1
ATOM 536 N N . ARG A 1 81 ? 5.501 -7.154 3.153 1.00 88.75 81 ARG A N 1
ATOM 537 C CA . ARG A 1 81 ? 4.754 -8.136 3.937 1.00 88.75 81 ARG A CA 1
ATOM 538 C C . ARG A 1 81 ? 4.158 -7.461 5.158 1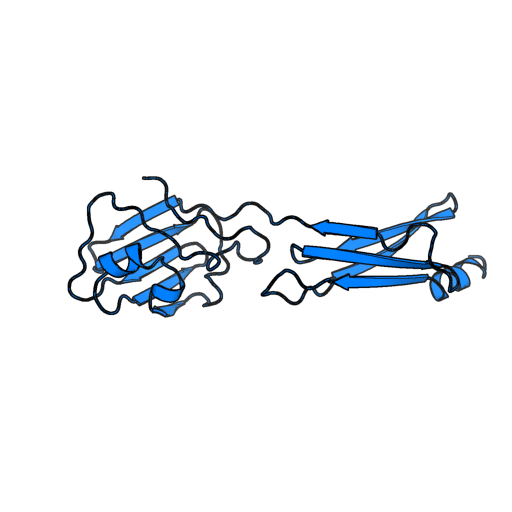.00 88.75 81 ARG A C 1
ATOM 540 O O . ARG A 1 81 ? 4.813 -6.652 5.810 1.00 88.75 81 ARG A O 1
ATOM 547 N N . LEU A 1 82 ? 2.931 -7.830 5.500 1.00 88.56 82 LEU A N 1
ATOM 548 C CA . LEU A 1 82 ? 2.323 -7.410 6.755 1.00 88.56 82 LEU A CA 1
ATOM 549 C C . LEU A 1 82 ? 2.919 -8.261 7.886 1.00 88.56 82 LEU A C 1
ATOM 551 O O . LEU A 1 82 ? 2.731 -9.475 7.914 1.00 88.56 82 LEU A O 1
ATOM 555 N N . LEU A 1 83 ? 3.689 -7.632 8.777 1.00 89.62 83 LEU A N 1
ATOM 556 C CA . LEU A 1 83 ? 4.399 -8.305 9.869 1.00 89.62 83 LEU A CA 1
ATOM 557 C C . LEU A 1 83 ? 3.507 -8.564 11.077 1.00 89.62 83 LEU A C 1
ATOM 559 O O . LEU A 1 83 ? 3.594 -9.617 11.699 1.00 89.62 83 LEU A O 1
ATOM 563 N N . SER A 1 84 ? 2.688 -7.583 11.447 1.00 88.06 84 SER A N 1
ATOM 564 C CA . SER A 1 84 ? 1.771 -7.722 12.572 1.00 88.06 84 SER A CA 1
ATOM 565 C C . SER A 1 84 ? 0.631 -6.727 12.490 1.00 88.06 84 SER A C 1
ATOM 567 O O . SER A 1 84 ? 0.821 -5.604 12.025 1.00 88.06 84 SER A O 1
ATOM 569 N N . ALA A 1 85 ? -0.517 -7.120 13.029 1.00 89.81 85 ALA A N 1
ATOM 570 C CA . ALA A 1 85 ? -1.599 -6.221 13.382 1.00 89.81 85 ALA A CA 1
ATOM 571 C C . ALA A 1 85 ? -1.892 -6.383 14.876 1.00 89.81 85 ALA A C 1
ATOM 573 O O . ALA A 1 85 ? -2.297 -7.457 15.316 1.00 89.81 85 ALA A O 1
ATOM 574 N N . LYS A 1 86 ? -1.632 -5.342 15.667 1.00 89.12 86 LYS A N 1
ATOM 575 C CA . LYS A 1 86 ? -1.769 -5.378 17.126 1.00 89.12 86 LYS A CA 1
ATOM 576 C C . LYS A 1 86 ? -2.807 -4.372 17.578 1.00 89.12 86 LYS A C 1
ATOM 578 O O . LYS A 1 86 ? -2.733 -3.206 17.204 1.00 89.12 86 LYS A O 1
ATOM 583 N N . LEU A 1 87 ? -3.741 -4.822 18.407 1.00 89.12 87 LEU A N 1
ATOM 584 C CA . LEU A 1 87 ? -4.606 -3.920 19.151 1.00 89.12 87 LEU A CA 1
ATOM 585 C C . LEU A 1 87 ? -3.763 -3.191 20.205 1.00 89.12 87 LEU A C 1
ATOM 587 O O . LEU A 1 87 ? -3.046 -3.826 20.977 1.00 89.12 87 LEU A O 1
ATOM 591 N N . LEU A 1 88 ? -3.835 -1.867 20.195 1.00 87.69 88 LEU A N 1
ATOM 592 C CA . LEU A 1 88 ? -3.271 -0.986 21.202 1.00 87.69 88 LEU A CA 1
ATOM 593 C C . LEU A 1 88 ? -4.408 -0.483 22.090 1.00 87.69 88 LEU A C 1
ATOM 595 O O . LEU A 1 88 ? -5.304 0.235 21.631 1.00 87.69 88 LEU A O 1
ATOM 599 N N . ASP A 1 89 ? -4.347 -0.850 23.366 1.00 77.50 89 ASP A N 1
ATOM 600 C CA . ASP A 1 89 ? -5.390 -0.532 24.343 1.00 77.50 89 ASP A CA 1
ATOM 601 C C . ASP A 1 89 ? -5.412 0.965 24.702 1.00 77.50 89 ASP A C 1
ATOM 603 O O . ASP A 1 89 ? -6.472 1.516 24.994 1.00 77.50 89 ASP A O 1
ATOM 607 N N . ASP A 1 90 ? -4.265 1.646 24.606 1.00 79.31 90 ASP A N 1
ATOM 608 C CA . ASP A 1 90 ? -4.096 3.040 25.041 1.00 79.31 90 ASP A CA 1
ATOM 609 C C . ASP A 1 90 ? -4.920 4.046 24.223 1.00 79.31 90 ASP A C 1
ATOM 611 O O . ASP A 1 90 ? -5.310 5.099 24.728 1.00 79.31 90 ASP A O 1
ATOM 615 N N . ILE A 1 91 ? -5.173 3.740 22.948 1.00 75.75 91 ILE A N 1
ATOM 616 C CA . ILE A 1 91 ? -5.827 4.656 21.998 1.00 75.75 91 ILE A CA 1
ATOM 617 C C . ILE A 1 91 ? -6.938 3.987 21.184 1.00 75.75 91 ILE A C 1
ATOM 619 O O . ILE A 1 91 ? -7.376 4.557 20.186 1.00 75.75 91 ILE A O 1
ATOM 623 N N . ALA A 1 92 ? -7.388 2.795 21.599 1.00 87.69 92 ALA A N 1
ATOM 624 C CA . ALA A 1 92 ? -8.383 1.994 20.884 1.00 87.69 92 ALA A CA 1
ATOM 625 C C . ALA A 1 92 ? -8.076 1.943 19.377 1.00 87.69 92 ALA A C 1
ATOM 627 O O . ALA A 1 92 ? -8.862 2.404 18.546 1.00 87.69 92 ALA A O 1
ATOM 628 N N . SER A 1 93 ? -6.888 1.445 19.025 1.00 91.62 93 SER A N 1
ATOM 629 C CA . SER A 1 93 ? -6.428 1.395 17.637 1.00 91.62 93 SER A CA 1
ATOM 630 C C . SER A 1 93 ? -5.785 0.061 17.295 1.00 91.62 93 SER A C 1
ATOM 632 O O . SER A 1 93 ? -5.244 -0.628 18.154 1.00 91.62 93 SER A O 1
ATOM 634 N N . VAL A 1 94 ? -5.826 -0.311 16.021 1.00 92.19 94 VAL A N 1
ATOM 635 C CA . VAL A 1 94 ? -5.051 -1.429 15.485 1.00 92.19 94 VAL A CA 1
ATOM 636 C C . VAL A 1 94 ? -3.827 -0.863 14.776 1.00 92.19 94 VAL A C 1
ATOM 638 O O . VAL A 1 94 ? -3.947 -0.159 13.774 1.00 92.19 94 VAL A O 1
ATOM 641 N N . GLN A 1 95 ? -2.644 -1.173 15.294 1.00 93.06 95 GLN A N 1
ATOM 642 C CA . GLN A 1 95 ? -1.370 -0.866 14.660 1.00 93.06 95 GLN A CA 1
ATOM 643 C C . GLN A 1 95 ? -1.011 -1.976 13.678 1.00 93.06 95 GLN A C 1
ATOM 645 O O . GLN A 1 95 ? -0.801 -3.121 14.079 1.00 93.06 95 GLN A O 1
ATOM 650 N N . VAL A 1 96 ? -0.912 -1.624 12.402 1.00 92.88 96 VAL A N 1
ATOM 651 C CA . VAL A 1 96 ? -0.490 -2.505 11.314 1.00 92.88 96 VAL A CA 1
ATOM 652 C C . VAL A 1 96 ?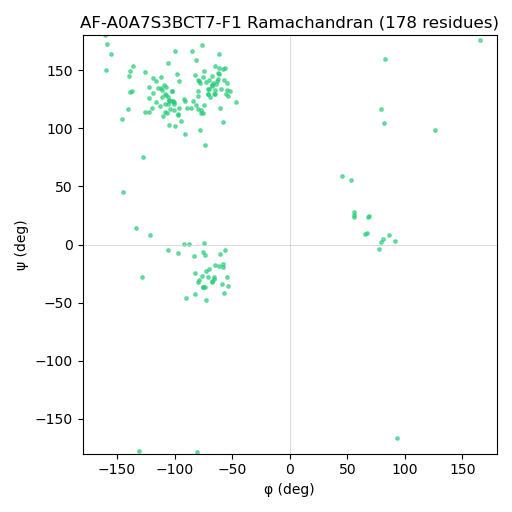 0.939 -2.147 10.922 1.00 92.88 96 VAL A C 1
ATOM 654 O O . VAL A 1 96 ? 1.224 -0.999 10.585 1.00 92.88 96 VAL A O 1
ATOM 657 N N . THR A 1 97 ? 1.836 -3.129 10.964 1.00 93.44 97 THR A N 1
ATOM 658 C CA . THR A 1 97 ? 3.265 -2.957 10.668 1.00 93.44 97 THR A CA 1
ATOM 659 C C . THR A 1 97 ? 3.654 -3.736 9.420 1.00 93.44 97 THR A C 1
ATOM 661 O O . THR A 1 97 ? 3.308 -4.913 9.289 1.00 93.44 97 THR A O 1
ATOM 664 N N . PHE A 1 98 ? 4.414 -3.099 8.534 1.00 93.19 98 PHE A N 1
ATOM 665 C CA . PHE A 1 98 ? 4.928 -3.680 7.295 1.00 93.19 98 PHE A CA 1
ATOM 666 C C . PHE A 1 98 ? 6.426 -3.988 7.401 1.00 93.19 98 PHE A C 1
ATOM 668 O O . PHE A 1 98 ? 7.141 -3.400 8.210 1.00 93.19 98 PHE A O 1
ATOM 675 N N . SER A 1 99 ? 6.907 -4.928 6.586 1.00 92.31 99 SER A N 1
ATOM 676 C CA . SER A 1 99 ? 8.307 -5.373 6.588 1.00 92.31 99 SER A CA 1
ATOM 677 C C . SER A 1 99 ? 9.293 -4.342 6.051 1.00 92.31 99 SER A C 1
ATOM 679 O O . SER A 1 99 ? 10.487 -4.440 6.315 1.00 92.31 99 SER A O 1
ATOM 681 N N . GLU A 1 100 ? 8.803 -3.384 5.272 1.00 93.56 100 GLU A N 1
ATOM 682 C CA . GLU A 1 100 ? 9.589 -2.365 4.592 1.00 93.56 100 GLU A CA 1
ATOM 683 C C . GLU A 1 100 ? 8.723 -1.124 4.309 1.00 93.56 100 GLU A C 1
ATOM 685 O O . GLU A 1 100 ? 7.492 -1.207 4.398 1.00 93.56 100 GLU A O 1
ATOM 690 N N . PRO A 1 101 ? 9.337 0.033 3.994 1.00 94.44 101 PRO A N 1
ATOM 691 C CA . PRO A 1 101 ? 8.611 1.250 3.647 1.00 94.44 101 PRO A CA 1
ATOM 692 C C . PRO A 1 101 ? 7.638 1.049 2.479 1.00 94.44 101 PRO A C 1
ATOM 694 O O . PRO A 1 101 ? 8.014 0.566 1.408 1.00 94.44 101 PRO A O 1
ATOM 697 N N . THR A 1 102 ? 6.396 1.474 2.679 1.00 93.62 102 THR A N 1
ATOM 698 C CA . THR A 1 102 ? 5.315 1.428 1.692 1.00 93.62 102 THR A CA 1
ATOM 699 C C . THR A 1 102 ? 5.104 2.782 1.016 1.00 93.62 102 THR A C 1
ATOM 701 O O . THR A 1 102 ? 5.589 3.812 1.486 1.00 93.62 102 THR A O 1
ATOM 704 N N . ASP A 1 103 ? 4.348 2.796 -0.080 1.00 92.50 103 ASP A N 1
ATOM 705 C CA . ASP A 1 103 ? 3.836 4.024 -0.705 1.00 92.50 103 ASP A CA 1
ATOM 706 C C . ASP A 1 103 ? 2.669 4.658 0.074 1.00 92.50 103 ASP A C 1
ATOM 708 O O . ASP A 1 103 ? 2.111 5.673 -0.352 1.00 92.50 103 ASP A O 1
ATOM 712 N N . MET A 1 104 ? 2.280 4.063 1.210 1.00 93.12 104 MET A N 1
ATOM 713 C CA . MET A 1 104 ? 1.165 4.489 2.057 1.00 93.12 104 MET A CA 1
ATOM 714 C C . MET A 1 104 ? -0.169 4.585 1.296 1.00 93.12 104 MET A C 1
ATOM 716 O O . MET A 1 104 ? -1.039 5.388 1.642 1.00 93.12 104 MET A O 1
ATOM 720 N N . GLY A 1 105 ? -0.317 3.824 0.207 1.00 89.06 105 GLY A N 1
ATOM 721 C CA . GLY A 1 105 ? -1.448 3.937 -0.714 1.00 89.06 105 GLY A CA 1
ATOM 722 C C . GLY A 1 105 ? -1.649 5.338 -1.294 1.00 89.06 105 GLY A C 1
ATOM 723 O O . GLY A 1 105 ? -2.775 5.735 -1.584 1.00 89.06 105 GLY A O 1
ATOM 724 N N . GLY A 1 106 ? -0.568 6.115 -1.413 1.00 89.00 106 GLY A N 1
ATOM 725 C CA . GLY A 1 106 ? -0.570 7.471 -1.957 1.00 89.00 106 GLY A CA 1
ATOM 726 C C . GLY A 1 106 ? -1.046 8.565 -0.996 1.00 89.00 106 GLY A C 1
ATOM 727 O O . GLY A 1 106 ? -1.092 9.726 -1.395 1.00 89.00 106 GLY A O 1
ATOM 728 N N . ALA A 1 107 ? -1.383 8.240 0.257 1.00 88.88 107 ALA A N 1
ATOM 729 C CA . ALA A 1 107 ? -1.922 9.218 1.207 1.00 88.88 107 ALA A CA 1
ATOM 730 C C . ALA A 1 107 ? -0.856 10.119 1.850 1.00 88.88 107 ALA A C 1
ATOM 732 O O . ALA A 1 107 ? -1.139 11.272 2.163 1.00 88.88 107 ALA A O 1
ATOM 733 N N . GLY A 1 108 ? 0.370 9.617 2.020 1.00 87.19 108 GLY A N 1
ATOM 734 C CA . GLY A 1 108 ? 1.433 10.322 2.737 1.00 87.19 108 GLY A CA 1
ATOM 735 C C . GLY A 1 108 ? 1.356 10.162 4.262 1.00 87.19 108 GLY A C 1
ATOM 736 O O . GLY A 1 108 ? 0.316 9.831 4.831 1.00 87.19 108 GLY A O 1
ATOM 737 N N . ALA A 1 109 ? 2.485 10.395 4.936 1.00 88.88 109 ALA A N 1
ATOM 738 C CA . ALA A 1 109 ? 2.583 10.264 6.388 1.00 88.88 109 ALA A CA 1
ATOM 739 C C . ALA A 1 109 ? 1.855 11.415 7.103 1.00 88.88 109 ALA A C 1
ATOM 741 O O . ALA A 1 109 ? 1.931 12.571 6.689 1.00 88.88 109 ALA A O 1
ATOM 742 N N . GLY A 1 110 ? 1.157 11.098 8.191 1.00 87.69 110 GLY A N 1
ATOM 743 C CA . GLY A 1 110 ? 0.375 12.040 8.992 1.00 87.69 110 GLY A CA 1
ATOM 744 C C . GLY A 1 110 ? -0.979 12.426 8.389 1.00 87.69 110 GLY A C 1
ATOM 745 O O . GLY A 1 110 ? -1.748 13.131 9.040 1.00 87.69 110 GLY A O 1
ATOM 746 N N . VAL A 1 111 ? -1.299 11.959 7.179 1.00 86.06 111 VAL A N 1
ATOM 747 C CA . VAL A 1 111 ? -2.608 12.176 6.556 1.00 86.06 111 VAL A CA 1
ATOM 748 C C . VAL A 1 111 ? -3.581 11.119 7.066 1.00 86.06 111 VAL A C 1
ATOM 750 O O . VAL A 1 111 ? -3.328 9.918 6.958 1.00 86.06 111 VAL A O 1
ATOM 753 N N . SER A 1 112 ? -4.691 11.574 7.648 1.00 89.88 112 SER A N 1
ATOM 754 C CA . SER A 1 112 ? -5.778 10.710 8.099 1.00 89.88 112 SER A CA 1
ATOM 755 C C . SER A 1 112 ? -6.907 10.650 7.071 1.00 89.88 112 SER A C 1
ATOM 757 O O . SER A 1 112 ? -7.197 11.620 6.370 1.00 89.88 112 SER A O 1
ATOM 759 N N . GLY A 1 113 ? -7.562 9.497 6.987 1.00 92.75 113 GLY A N 1
ATOM 760 C CA . GLY A 1 113 ? -8.696 9.256 6.102 1.00 92.75 113 GLY A CA 1
ATOM 761 C C . GLY A 1 113 ? -9.512 8.051 6.555 1.00 92.75 113 GLY A C 1
ATOM 762 O O . GLY A 1 113 ? -9.193 7.417 7.560 1.00 92.75 113 GLY A O 1
ATOM 763 N N . GLY A 1 114 ? -10.577 7.730 5.826 1.00 95.12 114 GLY A N 1
ATOM 764 C CA . GLY A 1 114 ? -11.355 6.524 6.097 1.00 95.12 114 GLY A CA 1
ATOM 765 C C . GLY A 1 114 ? -10.547 5.256 5.813 1.00 95.12 114 GLY A C 1
ATOM 766 O O . GLY A 1 114 ? -9.798 5.181 4.829 1.00 95.12 114 GLY A O 1
ATOM 767 N N . CYS A 1 115 ? -10.677 4.252 6.683 1.00 95.31 115 CYS A N 1
ATOM 768 C CA . CYS A 1 115 ? -9.931 2.999 6.555 1.00 95.31 115 CYS A CA 1
ATOM 769 C C . CYS A 1 115 ? -10.280 2.177 5.308 1.00 95.31 115 CYS A C 1
ATOM 771 O O . CYS A 1 115 ? -9.475 1.342 4.899 1.00 95.31 115 CYS A O 1
ATOM 773 N N . GLU A 1 116 ? -11.417 2.431 4.664 1.00 92.81 116 GLU A N 1
ATOM 774 C CA . GLU A 1 116 ? -11.810 1.843 3.380 1.00 92.81 116 GLU A CA 1
ATOM 775 C C . GLU A 1 116 ? -10.813 2.110 2.244 1.00 92.81 116 GLU A C 1
ATOM 777 O O . GLU A 1 116 ? -10.789 1.373 1.261 1.00 92.81 116 GLU A O 1
ATOM 782 N N . SER A 1 117 ? -9.954 3.122 2.396 1.00 91.62 117 SER A N 1
ATOM 783 C CA . SER A 1 117 ? -8.897 3.435 1.427 1.00 91.62 117 SER A CA 1
ATOM 784 C C . SER A 1 117 ? -7.742 2.430 1.458 1.00 91.62 117 SER A C 1
ATOM 786 O O . SER A 1 117 ? -7.014 2.301 0.477 1.00 91.62 117 SER A O 1
ATOM 788 N N . PHE A 1 118 ? -7.551 1.719 2.575 1.00 93.12 118 PHE A N 1
ATOM 789 C CA . PHE A 1 118 ? -6.371 0.872 2.794 1.00 93.12 118 PHE A CA 1
ATOM 790 C C . PHE A 1 118 ? -6.715 -0.552 3.219 1.00 93.12 118 PHE A C 1
ATOM 792 O O . PHE A 1 118 ? -5.942 -1.467 2.950 1.00 93.12 118 PHE A O 1
ATOM 799 N N . LEU A 1 119 ? -7.855 -0.765 3.874 1.00 92.94 119 LEU A N 1
ATOM 800 C CA . LEU A 1 119 ? -8.246 -2.043 4.458 1.00 92.94 119 LEU A CA 1
ATOM 801 C C . LEU A 1 119 ? -9.436 -2.641 3.712 1.00 92.94 119 LEU A C 1
ATOM 803 O O . LEU A 1 119 ? -10.340 -1.934 3.268 1.00 92.94 119 LEU A O 1
ATOM 807 N N . ALA A 1 120 ? -9.451 -3.966 3.583 1.00 92.06 120 ALA A N 1
ATOM 808 C CA . ALA A 1 120 ? -10.542 -4.658 2.914 1.00 92.06 120 ALA A CA 1
ATOM 809 C C . ALA A 1 120 ? -11.865 -4.488 3.692 1.00 92.06 120 ALA A C 1
ATOM 811 O O . ALA A 1 120 ? -11.841 -4.375 4.924 1.00 92.06 120 ALA A O 1
ATOM 812 N N . PRO A 1 121 ? -13.033 -4.570 3.022 1.00 92.69 121 PRO A N 1
ATOM 813 C CA . PRO A 1 121 ? -14.334 -4.343 3.661 1.00 92.69 121 PRO A CA 1
ATOM 814 C C . PRO A 1 121 ? -14.590 -5.196 4.914 1.00 92.69 121 PRO A C 1
ATOM 816 O O . PRO A 1 121 ? -15.173 -4.714 5.881 1.00 92.69 121 PRO A O 1
ATOM 819 N N . ALA A 1 122 ? -14.112 -6.447 4.930 1.00 90.44 122 ALA A N 1
ATOM 820 C CA . ALA A 1 122 ? -14.256 -7.348 6.076 1.00 90.44 122 ALA A CA 1
ATOM 821 C C . ALA A 1 122 ? -13.458 -6.894 7.313 1.00 90.44 122 ALA A C 1
ATOM 823 O O . ALA A 1 122 ? -13.897 -7.115 8.441 1.00 90.44 122 ALA A O 1
ATOM 824 N N . THR A 1 123 ? -12.305 -6.251 7.114 1.00 92.12 123 THR A N 1
ATOM 825 C CA . THR A 1 123 ? -11.517 -5.643 8.194 1.00 92.12 123 THR A CA 1
ATOM 826 C C . THR A 1 123 ? -12.207 -4.379 8.689 1.00 92.12 123 THR A C 1
ATOM 828 O O . THR A 1 123 ? -12.409 -4.219 9.887 1.00 92.12 123 THR A O 1
ATOM 831 N N . VAL A 1 124 ? -12.625 -3.503 7.766 1.00 94.19 124 VAL A N 1
ATOM 832 C CA . VAL A 1 124 ? -13.293 -2.231 8.089 1.00 94.19 124 VAL A CA 1
ATOM 833 C C . VAL A 1 124 ? -14.552 -2.465 8.925 1.00 94.19 124 VAL A C 1
ATOM 835 O O . VAL A 1 124 ? -14.751 -1.782 9.922 1.00 94.19 124 VAL A O 1
ATOM 838 N N . ALA A 1 125 ? -15.349 -3.485 8.590 1.00 93.12 125 ALA A N 1
ATOM 839 C CA . ALA A 1 125 ? -16.544 -3.846 9.353 1.00 93.12 125 ALA A CA 1
ATOM 840 C C . ALA A 1 125 ? -16.249 -4.190 10.827 1.00 93.12 125 ALA A C 1
ATOM 842 O O . ALA A 1 125 ? -17.051 -3.873 11.703 1.00 93.12 125 ALA A O 1
ATOM 843 N N . GLN A 1 126 ? -15.096 -4.801 11.117 1.00 92.75 126 GLN A N 1
ATOM 844 C CA . GLN A 1 126 ? -14.689 -5.129 12.489 1.00 92.75 126 GLN A CA 1
ATOM 845 C C . GLN A 1 126 ? -14.192 -3.901 13.258 1.00 92.75 126 GLN A C 1
ATOM 847 O O . GLN A 1 126 ? -14.322 -3.848 14.481 1.00 92.75 126 GLN A O 1
ATOM 852 N N . LEU A 1 127 ? -13.661 -2.897 12.553 1.00 93.81 127 LEU A N 1
ATOM 853 C CA . LEU A 1 127 ? -13.197 -1.648 13.157 1.00 93.81 127 LEU A CA 1
ATOM 854 C C . LEU A 1 127 ? -14.350 -0.736 13.604 1.00 93.81 127 LEU A C 1
ATOM 856 O O . LEU A 1 127 ? -14.088 0.235 14.302 1.00 93.81 127 LEU A O 1
ATOM 860 N N . GLY A 1 128 ? -15.604 -1.043 13.261 1.00 94.25 128 GLY A N 1
ATOM 861 C CA . GLY A 1 128 ? -16.786 -0.286 13.686 1.00 94.25 128 GLY A CA 1
ATOM 862 C C . GLY A 1 128 ? -17.214 0.801 12.697 1.00 94.25 128 GLY A C 1
ATOM 863 O O . GLY A 1 128 ? -16.799 0.820 11.542 1.00 94.25 128 GLY A O 1
ATOM 864 N N . GLU A 1 129 ? -18.093 1.699 13.140 1.00 95.19 129 GLU A N 1
ATOM 865 C CA . GLU A 1 129 ? -18.636 2.792 12.328 1.00 95.19 129 GLU A CA 1
ATOM 866 C C . GLU A 1 129 ? -17.646 3.962 12.221 1.00 95.19 129 GLU A C 1
ATOM 868 O O . GLU A 1 129 ? -17.201 4.492 13.242 1.00 95.19 129 GLU A O 1
ATOM 873 N N . ALA A 1 130 ? -17.362 4.386 10.984 1.00 94.88 130 ALA A N 1
ATOM 874 C CA . ALA A 1 130 ? -16.436 5.469 10.634 1.00 94.88 130 ALA A CA 1
ATOM 875 C C . ALA A 1 130 ? -15.015 5.318 11.231 1.00 94.88 130 ALA A C 1
ATOM 877 O O . ALA A 1 130 ? -14.537 6.227 11.918 1.00 94.88 130 ALA A O 1
ATOM 878 N N . PRO A 1 131 ? -14.322 4.189 10.985 1.00 96.38 131 PRO A N 1
ATOM 879 C CA . PRO A 1 131 ? -12.953 4.004 11.447 1.00 96.38 131 PRO A CA 1
ATOM 880 C C . PRO A 1 131 ? -11.996 4.914 10.670 1.00 96.38 131 PRO A C 1
ATOM 882 O O . PRO A 1 131 ? -12.132 5.099 9.456 1.00 96.38 131 PRO A O 1
ATOM 885 N N . VAL A 1 132 ? -11.006 5.465 11.369 1.00 95.88 132 VAL A N 1
ATOM 886 C CA . VAL A 1 132 ? -10.047 6.419 10.795 1.00 95.88 132 VAL A CA 1
ATOM 887 C C . VAL A 1 132 ? -8.677 5.774 10.710 1.00 95.88 132 VAL A C 1
ATOM 889 O O . VAL A 1 132 ? -8.143 5.292 11.701 1.00 95.88 132 VAL A O 1
ATOM 892 N N . CYS A 1 133 ? -8.082 5.809 9.530 1.00 95.94 133 CYS A N 1
ATOM 893 C CA . CYS A 1 133 ? -6.752 5.299 9.272 1.00 95.94 133 CYS A CA 1
ATOM 894 C C . CYS A 1 133 ? -5.774 6.453 9.069 1.00 95.94 133 CYS A C 1
ATOM 896 O O . CYS A 1 133 ? -6.072 7.414 8.361 1.00 95.94 133 CYS A O 1
ATOM 898 N N . VAL A 1 134 ? -4.602 6.354 9.688 1.00 95.50 134 VAL A N 1
ATOM 899 C CA . VAL A 1 134 ? -3.513 7.323 9.559 1.00 95.50 134 VAL A CA 1
ATOM 900 C C . VAL A 1 134 ? -2.184 6.590 9.460 1.00 95.50 134 VAL A C 1
ATOM 902 O O . VAL A 1 134 ? -1.884 5.709 10.266 1.00 95.50 134 VAL A O 1
ATOM 905 N N . TRP A 1 135 ? -1.374 6.958 8.475 1.00 95.12 135 TRP A N 1
ATOM 906 C CA . TRP A 1 135 ? 0.003 6.486 8.387 1.00 95.12 135 TRP A CA 1
ATOM 907 C C . TRP A 1 135 ? 0.868 7.296 9.347 1.00 95.12 135 TRP A C 1
ATOM 909 O O . TRP A 1 135 ? 0.981 8.510 9.186 1.00 95.12 135 TRP A O 1
ATOM 919 N N . SER A 1 136 ? 1.468 6.663 10.355 1.00 92.56 136 SER A N 1
ATOM 920 C CA . SER A 1 136 ? 2.434 7.355 11.223 1.00 92.56 136 SER A CA 1
ATOM 921 C C . SER A 1 136 ? 3.767 7.550 10.509 1.00 92.56 136 SER A C 1
ATOM 923 O O . SER A 1 136 ? 4.409 8.588 10.649 1.00 92.56 136 SER A O 1
ATOM 925 N N . ASP A 1 137 ? 4.150 6.558 9.712 1.00 94.94 137 ASP A N 1
ATOM 926 C CA . ASP A 1 137 ? 5.345 6.521 8.882 1.00 94.94 137 ASP A CA 1
ATOM 927 C C . ASP A 1 137 ? 5.138 5.489 7.750 1.00 94.94 137 ASP A C 1
ATOM 929 O O . ASP A 1 137 ? 4.143 4.757 7.769 1.00 94.94 137 ASP A O 1
ATOM 933 N N . PRO A 1 138 ? 6.049 5.385 6.763 1.00 94.94 138 PRO A N 1
ATOM 934 C CA . PRO A 1 138 ? 5.890 4.465 5.635 1.00 94.94 138 PRO A CA 1
ATOM 935 C C . PRO A 1 138 ? 5.741 2.980 6.002 1.00 94.94 138 PRO A C 1
ATOM 937 O O . PRO A 1 138 ? 5.331 2.193 5.155 1.00 94.94 138 PRO A O 1
ATOM 940 N N . THR A 1 139 ? 6.083 2.565 7.221 1.00 95.19 139 THR A N 1
ATOM 941 C CA . THR A 1 139 ? 6.015 1.168 7.679 1.00 95.19 139 THR A CA 1
ATOM 942 C C . THR A 1 139 ? 4.853 0.891 8.627 1.00 95.19 139 THR A C 1
ATOM 944 O O . THR A 1 139 ? 4.646 -0.264 9.008 1.00 95.19 139 THR A O 1
ATOM 947 N N . MET A 1 140 ? 4.088 1.915 9.014 1.00 94.38 140 MET A N 1
ATOM 948 C CA . MET A 1 140 ? 3.107 1.799 10.086 1.00 94.38 140 MET A CA 1
ATOM 949 C C . MET A 1 140 ? 1.811 2.555 9.781 1.00 94.38 140 MET A C 1
ATOM 951 O O . MET A 1 140 ? 1.767 3.784 9.697 1.00 94.38 140 MET A O 1
ATOM 955 N N . LEU A 1 141 ? 0.729 1.783 9.679 1.00 95.06 141 LEU A N 1
ATOM 956 C CA . LEU A 1 141 ? -0.642 2.262 9.549 1.00 95.06 141 LEU A CA 1
ATOM 957 C C . LEU A 1 141 ? -1.359 2.066 10.884 1.00 95.06 141 LEU A C 1
ATOM 959 O O . LEU A 1 141 ? -1.438 0.951 11.396 1.00 95.06 141 LEU A O 1
ATOM 963 N N . MET A 1 142 ? -1.912 3.136 11.441 1.00 94.62 142 MET A N 1
ATOM 964 C CA . MET A 1 142 ? -2.788 3.062 12.605 1.00 94.62 142 MET A CA 1
ATOM 965 C C . MET A 1 142 ? -4.245 3.178 12.177 1.00 94.62 142 MET A C 1
ATOM 967 O O . MET A 1 142 ? -4.634 4.170 11.565 1.00 94.62 142 MET A O 1
ATOM 971 N N . ALA A 1 143 ? -5.052 2.185 12.541 1.00 94.94 143 ALA A N 1
ATOM 972 C CA . ALA A 1 143 ? -6.495 2.174 12.345 1.00 94.94 143 ALA A CA 1
ATOM 973 C C . ALA A 1 143 ? -7.204 2.443 13.679 1.00 94.94 143 ALA A C 1
ATOM 975 O O . ALA A 1 143 ? -7.289 1.569 14.539 1.00 94.94 143 ALA A O 1
ATOM 976 N N . LEU A 1 144 ? -7.692 3.664 13.865 1.00 94.69 144 LEU A N 1
ATOM 977 C CA . LEU A 1 144 ? -8.494 4.080 15.011 1.00 94.69 144 LEU A CA 1
ATOM 978 C C . LEU A 1 144 ? -9.881 3.440 14.926 1.00 94.69 144 LEU A C 1
ATOM 980 O O . LEU A 1 144 ? -10.551 3.519 13.890 1.00 94.69 144 LEU A O 1
ATOM 984 N N . LEU A 1 145 ? -10.306 2.818 16.023 1.00 94.56 145 LEU A N 1
ATOM 985 C CA . LEU A 1 145 ? -11.581 2.120 16.093 1.00 94.56 145 LEU A CA 1
ATOM 986 C C . LEU A 1 145 ? -12.754 3.103 16.094 1.00 94.56 145 LEU A C 1
ATOM 988 O O . LEU A 1 145 ? -12.779 4.102 16.814 1.00 94.56 145 LEU A O 1
ATOM 992 N N . GLY A 1 146 ? -13.742 2.779 15.272 1.00 93.88 146 GLY A N 1
ATOM 993 C CA . GLY A 1 146 ? -15.028 3.439 15.194 1.00 93.88 146 GLY A CA 1
ATOM 994 C C . GLY A 1 146 ? -16.000 2.974 16.279 1.00 93.88 146 GLY A C 1
ATOM 995 O O . GLY A 1 146 ? -15.709 2.124 17.128 1.00 93.88 146 GLY A O 1
ATOM 996 N N . ARG A 1 147 ? -17.216 3.521 16.248 1.00 93.44 147 ARG A N 1
ATOM 997 C CA . ARG A 1 147 ? -18.262 3.129 17.205 1.00 93.44 147 ARG A CA 1
ATOM 998 C C . ARG A 1 147 ? -18.706 1.691 16.958 1.00 93.44 147 ARG A C 1
ATOM 1000 O O . ARG A 1 147 ? -18.929 1.294 15.820 1.00 93.44 147 ARG A O 1
ATOM 1007 N N . GLY A 1 148 ? -18.871 0.919 18.032 1.00 91.81 148 GLY A N 1
ATOM 1008 C CA . GLY A 1 148 ? -19.330 -0.470 17.934 1.00 91.81 148 GLY A CA 1
ATOM 1009 C C . GLY A 1 148 ? -18.312 -1.419 17.295 1.00 91.81 148 GLY A C 1
ATOM 101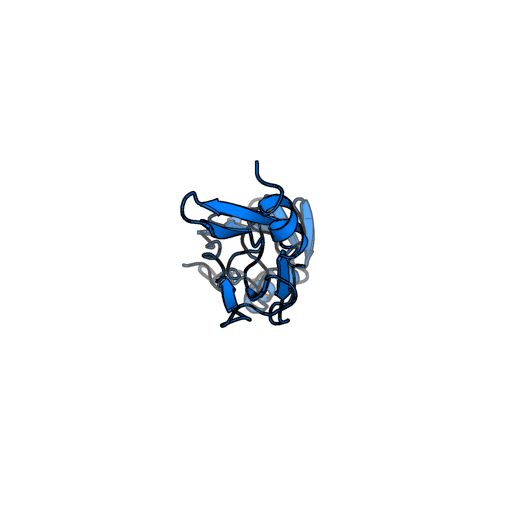0 O O . GLY A 1 148 ? -18.718 -2.442 16.749 1.00 91.81 148 GLY A O 1
ATOM 1011 N N . ALA A 1 149 ? -17.016 -1.088 17.343 1.00 91.69 149 ALA A N 1
ATOM 1012 C CA . ALA A 1 149 ? -15.956 -1.985 16.899 1.00 91.69 149 ALA A CA 1
ATOM 1013 C C . ALA A 1 149 ? -16.084 -3.366 17.561 1.00 91.69 149 ALA A C 1
ATOM 1015 O O . ALA A 1 149 ? -16.265 -3.484 18.774 1.00 91.69 149 ALA A O 1
ATOM 1016 N N . THR A 1 150 ? -15.989 -4.414 16.748 1.00 89.00 150 THR A N 1
ATOM 1017 C CA . THR A 1 150 ? -16.127 -5.816 17.159 1.00 89.00 150 THR A CA 1
ATOM 1018 C C . THR A 1 150 ? -14.914 -6.595 16.6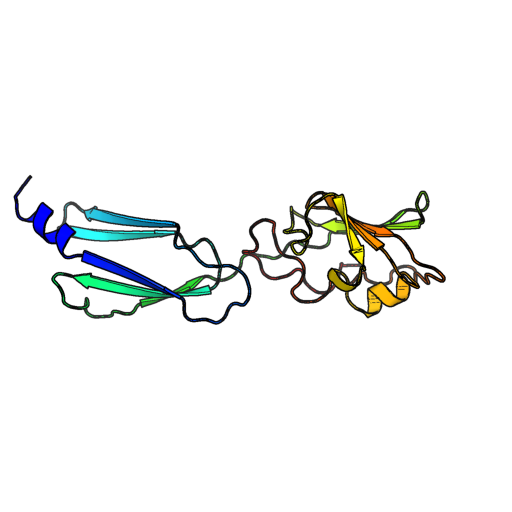71 1.00 89.00 150 THR A C 1
ATOM 1020 O O . THR A 1 150 ? -14.959 -7.338 15.693 1.00 89.00 150 THR A O 1
ATOM 1023 N N . LEU A 1 151 ? -13.793 -6.397 17.363 1.00 85.06 151 LEU A N 1
ATOM 1024 C CA . LEU A 1 151 ? -12.558 -7.112 17.070 1.00 85.06 151 LEU A CA 1
ATOM 1025 C C . LEU A 1 151 ? -12.632 -8.531 17.625 1.00 85.06 151 LEU A C 1
ATOM 1027 O O . LEU A 1 151 ? -12.698 -8.747 18.836 1.00 85.06 151 LEU A O 1
ATOM 1031 N N . LEU A 1 152 ? -12.601 -9.504 16.724 1.00 81.38 152 LEU A N 1
ATOM 1032 C CA . LEU A 1 152 ? -12.439 -10.901 17.089 1.00 81.38 152 LEU A CA 1
ATOM 1033 C C . LEU A 1 152 ? -10.949 -11.175 17.355 1.00 81.38 152 LEU A C 1
ATOM 1035 O O . LEU A 1 152 ? -10.107 -10.813 16.527 1.00 81.38 152 LEU A O 1
ATOM 1039 N N . PRO A 1 153 ? -10.594 -11.833 18.473 1.00 72.50 153 PRO A N 1
ATOM 1040 C CA . PRO A 1 153 ? -9.231 -12.300 18.685 1.00 72.50 153 PRO A CA 1
ATOM 1041 C C . PRO A 1 153 ? -8.789 -13.171 17.504 1.00 72.50 153 PRO A C 1
ATOM 1043 O O . PRO A 1 153 ? -9.534 -14.059 17.094 1.00 72.50 153 PRO A O 1
ATOM 1046 N N . LEU A 1 154 ? -7.586 -12.920 16.977 1.00 71.50 154 LEU A N 1
ATOM 1047 C CA . LEU A 1 154 ? -7.003 -13.626 15.822 1.00 71.50 154 LEU A CA 1
ATOM 1048 C C . LEU A 1 154 ? -7.715 -13.393 14.478 1.00 71.50 154 LEU A C 1
ATOM 1050 O O . LEU A 1 154 ? -7.408 -14.084 13.505 1.00 71.50 154 LEU A O 1
ATOM 1054 N N . ALA A 1 155 ? -8.650 -12.444 14.381 1.00 79.75 155 ALA A N 1
ATOM 1055 C CA . ALA A 1 155 ? -9.194 -12.096 13.077 1.00 79.75 155 ALA A CA 1
ATOM 1056 C C . ALA A 1 155 ? -8.098 -11.492 12.187 1.00 79.75 155 ALA A C 1
ATOM 1058 O O . ALA A 1 155 ? -7.393 -10.572 12.612 1.00 79.75 155 ALA A O 1
ATOM 1059 N N . PRO A 1 156 ? -7.939 -11.991 10.949 1.00 81.06 156 PRO A N 1
ATOM 1060 C CA . PRO A 1 156 ? -6.877 -11.523 10.085 1.00 81.06 156 PRO A CA 1
ATOM 1061 C C . PRO A 1 156 ? -7.182 -10.100 9.619 1.00 81.06 156 PRO A C 1
ATOM 1063 O O . PRO A 1 156 ? -8.254 -9.822 9.077 1.00 81.06 156 PRO A O 1
ATOM 1066 N N . VAL A 1 157 ? -6.210 -9.204 9.776 1.00 87.75 157 VAL A N 1
ATOM 1067 C CA . VAL A 1 157 ? -6.265 -7.884 9.146 1.00 87.75 157 VAL A CA 1
ATOM 1068 C C . VAL A 1 157 ? -5.967 -8.048 7.667 1.00 87.75 157 VAL A C 1
ATOM 1070 O O . VAL A 1 157 ? -4.908 -8.548 7.280 1.00 87.75 157 VAL A O 1
ATOM 1073 N N . GLN A 1 158 ? -6.937 -7.642 6.851 1.00 89.19 158 GLN A N 1
ATOM 1074 C CA . GLN A 1 158 ? -6.839 -7.696 5.402 1.00 89.19 158 GLN A CA 1
ATOM 1075 C C . GLN A 1 158 ? -6.625 -6.304 4.811 1.00 89.19 158 GLN A C 1
ATOM 1077 O O . GLN A 1 158 ? -7.417 -5.391 5.076 1.00 89.19 158 GLN A O 1
ATOM 1082 N N . ILE A 1 159 ? -5.587 -6.167 3.985 1.00 90.50 159 ILE A N 1
ATOM 1083 C CA . ILE A 1 159 ? -5.318 -4.967 3.183 1.00 90.50 159 ILE A CA 1
ATOM 1084 C C . ILE A 1 159 ? -6.235 -4.981 1.957 1.00 90.50 159 ILE A C 1
ATOM 1086 O O . ILE A 1 159 ? -6.513 -6.037 1.383 1.00 90.50 159 ILE A O 1
ATOM 1090 N N . ALA A 1 160 ? -6.749 -3.813 1.578 1.00 87.81 160 ALA A N 1
ATOM 1091 C CA . ALA A 1 160 ? -7.555 -3.672 0.377 1.00 87.81 160 ALA A CA 1
ATOM 1092 C C . ALA A 1 160 ? -6.723 -4.032 -0.871 1.00 87.81 160 ALA A C 1
ATOM 1094 O O . ALA A 1 160 ? -5.529 -3.742 -0.943 1.00 87.81 160 ALA A O 1
ATOM 1095 N N . PRO A 1 161 ? -7.322 -4.683 -1.878 1.00 81.62 161 PRO A N 1
ATOM 1096 C CA . PRO A 1 161 ? -6.585 -5.072 -3.069 1.00 81.62 161 PRO A CA 1
ATOM 1097 C C . PRO A 1 161 ? -6.069 -3.840 -3.818 1.00 81.62 161 PRO A C 1
ATOM 1099 O O . PRO A 1 161 ? -6.787 -2.858 -3.982 1.00 81.62 161 PRO A O 1
ATOM 1102 N N . LEU A 1 162 ? -4.843 -3.941 -4.336 1.00 79.50 162 LEU A N 1
ATOM 1103 C CA . LEU A 1 162 ? -4.196 -2.924 -5.175 1.00 79.50 162 LEU A CA 1
ATOM 1104 C C . LEU A 1 162 ? -3.887 -1.580 -4.484 1.00 79.50 162 LEU A C 1
ATOM 1106 O O . LEU A 1 162 ? -3.488 -0.653 -5.186 1.00 79.50 162 LEU A O 1
ATOM 1110 N N . THR A 1 163 ? -4.037 -1.462 -3.160 1.00 85.38 163 THR A N 1
ATOM 1111 C CA . THR A 1 163 ? -3.911 -0.167 -2.468 1.00 85.38 163 THR A CA 1
ATOM 1112 C C . THR A 1 163 ? -2.501 0.150 -1.997 1.00 85.38 163 THR A C 1
ATOM 1114 O O . THR A 1 163 ? -2.050 1.262 -2.220 1.00 85.38 163 THR A O 1
ATOM 1117 N N . VAL A 1 164 ? -1.799 -0.794 -1.368 1.00 89.94 164 VAL A N 1
ATOM 1118 C CA . VAL A 1 164 ? -0.475 -0.555 -0.763 1.00 89.94 164 VAL A CA 1
ATOM 1119 C C . VAL A 1 164 ? 0.604 -1.289 -1.553 1.00 89.94 164 VAL A C 1
ATOM 1121 O O . VAL A 1 164 ? 0.441 -2.472 -1.857 1.00 89.94 164 VAL A O 1
ATOM 1124 N N . ARG A 1 165 ? 1.713 -0.614 -1.866 1.00 90.62 165 ARG A N 1
ATOM 1125 C CA . ARG A 1 165 ? 2.922 -1.170 -2.511 1.00 90.62 165 ARG A CA 1
ATOM 1126 C C . ARG A 1 165 ? 4.173 -0.751 -1.733 1.00 90.62 165 ARG A C 1
ATOM 1128 O O . ARG A 1 165 ? 4.074 -0.089 -0.704 1.00 90.62 165 ARG A O 1
ATOM 1135 N N . ASN A 1 166 ? 5.362 -1.132 -2.201 1.00 88.94 166 ASN A N 1
ATOM 1136 C CA . ASN A 1 166 ? 6.622 -0.582 -1.694 1.00 88.94 166 ASN A CA 1
ATOM 1137 C C . ASN A 1 166 ? 6.702 0.938 -1.936 1.00 88.94 166 ASN A C 1
ATOM 1139 O O . ASN A 1 166 ? 5.978 1.480 -2.766 1.00 88.94 166 ASN A O 1
ATOM 1143 N N . ALA A 1 167 ? 7.617 1.626 -1.253 1.00 90.06 167 ALA A N 1
ATOM 1144 C CA . ALA A 1 167 ? 7.750 3.087 -1.321 1.00 90.06 167 ALA A CA 1
ATOM 1145 C C . ALA A 1 167 ? 7.908 3.665 -2.742 1.00 90.06 167 ALA A C 1
ATOM 1147 O O . ALA A 1 167 ? 7.506 4.798 -2.990 1.00 90.06 167 ALA A O 1
ATOM 1148 N N . ASN A 1 168 ? 8.466 2.890 -3.678 1.00 85.56 168 ASN A N 1
ATOM 1149 C CA . ASN A 1 168 ? 8.661 3.306 -5.070 1.00 85.56 168 ASN A CA 1
ATOM 1150 C C . ASN A 1 168 ? 7.494 2.919 -5.999 1.00 85.56 168 ASN A C 1
ATOM 1152 O O . ASN A 1 168 ? 7.567 3.168 -7.198 1.00 85.56 168 ASN A O 1
ATOM 1156 N N . ALA A 1 169 ? 6.446 2.274 -5.477 1.00 84.44 169 ALA A N 1
ATOM 1157 C CA . ALA A 1 169 ? 5.314 1.729 -6.228 1.00 84.44 169 ALA A CA 1
ATOM 1158 C C . ALA A 1 169 ? 5.694 0.729 -7.347 1.00 84.44 169 ALA A C 1
ATOM 1160 O O . ALA A 1 169 ? 4.918 0.509 -8.283 1.00 84.44 169 ALA A O 1
ATOM 1161 N N . THR A 1 170 ? 6.865 0.090 -7.235 1.00 81.56 170 THR A N 1
ATOM 1162 C CA . THR A 1 170 ? 7.405 -0.895 -8.188 1.00 81.56 170 THR A CA 1
ATOM 1163 C C . THR A 1 170 ? 7.145 -2.345 -7.794 1.00 81.56 170 THR A C 1
ATOM 1165 O O . THR A 1 170 ? 7.451 -3.251 -8.570 1.00 81.56 170 THR A O 1
ATOM 1168 N N . SER A 1 171 ? 6.609 -2.595 -6.599 1.00 83.19 171 SER A N 1
ATOM 1169 C CA . SER A 1 171 ? 6.265 -3.942 -6.148 1.00 83.19 171 SER A CA 1
ATOM 1170 C C . SER A 1 171 ? 4.881 -4.387 -6.610 1.00 83.19 171 SER A C 1
ATOM 1172 O O . SER A 1 171 ? 4.029 -3.577 -6.988 1.00 83.19 171 SER A O 1
ATOM 1174 N N . TYR A 1 172 ? 4.609 -5.686 -6.483 1.00 83.88 172 TYR A N 1
ATOM 1175 C CA . TYR A 1 172 ? 3.225 -6.142 -6.386 1.00 83.88 172 TYR A CA 1
ATOM 1176 C C . TYR A 1 172 ? 2.518 -5.447 -5.204 1.00 83.88 172 TYR A C 1
ATOM 1178 O O . TYR A 1 172 ? 3.173 -5.080 -4.220 1.00 83.88 172 TYR A O 1
ATOM 1186 N N . PRO A 1 173 ? 1.191 -5.255 -5.269 1.00 82.94 173 PRO A N 1
ATOM 1187 C CA . PRO A 1 173 ? 0.427 -4.807 -4.115 1.00 82.94 173 PRO A CA 1
ATOM 1188 C C . PRO A 1 173 ? 0.517 -5.804 -2.962 1.00 82.94 173 PRO A C 1
ATOM 1190 O O . PRO A 1 173 ? 0.577 -7.015 -3.192 1.00 82.94 173 PRO A O 1
ATOM 1193 N N . VAL A 1 174 ? 0.496 -5.292 -1.731 1.00 83.38 174 VAL A N 1
ATOM 1194 C CA . VAL A 1 174 ? 0.483 -6.114 -0.519 1.00 83.38 174 VAL A CA 1
ATOM 1195 C C . VAL A 1 174 ? -0.673 -7.108 -0.604 1.00 83.38 174 VAL A C 1
ATOM 1197 O O . VAL A 1 174 ? -1.818 -6.744 -0.887 1.00 83.38 174 VAL A O 1
ATOM 1200 N N . ALA A 1 175 ? -0.352 -8.386 -0.397 1.00 70.56 175 ALA A N 1
ATOM 1201 C CA . ALA A 1 175 ? -1.337 -9.454 -0.429 1.00 70.56 175 ALA A CA 1
ATOM 1202 C C . ALA A 1 175 ? -2.396 -9.248 0.660 1.00 70.56 175 ALA A C 1
ATOM 1204 O O . ALA A 1 175 ? -2.129 -8.691 1.724 1.00 70.56 175 ALA A O 1
ATOM 1205 N N . ALA A 1 176 ? -3.600 -9.751 0.397 1.00 59.22 176 ALA A N 1
ATOM 1206 C CA . ALA A 1 176 ? -4.782 -9.462 1.192 1.00 59.22 176 ALA A CA 1
ATOM 1207 C C . ALA A 1 176 ? -4.700 -9.895 2.665 1.00 59.22 176 ALA A C 1
ATOM 1209 O O . ALA A 1 176 ? -5.588 -9.506 3.395 1.00 59.22 176 ALA A O 1
ATOM 1210 N N . ALA A 1 177 ? -3.688 -10.629 3.150 1.00 53.22 177 ALA A N 1
ATOM 1211 C CA . ALA A 1 177 ? -3.683 -11.170 4.511 1.00 53.22 177 ALA A CA 1
ATOM 1212 C C . ALA A 1 177 ? -2.346 -11.032 5.256 1.00 53.22 177 ALA A C 1
ATOM 1214 O O . ALA A 1 177 ? -1.300 -11.443 4.755 1.00 53.22 177 ALA A O 1
ATOM 1215 N N . ALA A 1 178 ? -2.418 -10.554 6.502 1.00 51.66 178 ALA A N 1
ATOM 1216 C CA . ALA A 1 178 ? -1.421 -10.825 7.535 1.00 51.66 178 ALA A CA 1
ATOM 1217 C C . ALA A 1 178 ? -1.388 -12.329 7.877 1.00 51.66 178 ALA A C 1
ATOM 1219 O O . ALA A 1 178 ? -2.467 -12.918 8.014 1.00 51.66 178 ALA A O 1
ATOM 1220 N N . PRO A 1 179 ? -0.216 -12.967 8.055 1.00 40.88 179 PRO A N 1
ATOM 1221 C CA . PRO A 1 179 ? -0.163 -14.261 8.726 1.00 40.88 179 PRO A CA 1
ATOM 1222 C C . PRO A 1 179 ? -0.663 -14.131 10.186 1.00 40.88 179 PRO A C 1
ATOM 1224 O O . PRO A 1 179 ? -0.513 -13.053 10.769 1.00 40.88 179 PRO A O 1
ATOM 1227 N N . PRO A 1 180 ? -1.298 -15.184 10.741 1.00 43.12 180 PRO A N 1
ATOM 1228 C CA . PRO A 1 180 ? -1.846 -15.189 12.101 1.00 43.12 180 PRO A CA 1
ATOM 1229 C C . PRO A 1 180 ? -0.777 -15.090 13.194 1.00 43.12 180 PRO A C 1
ATOM 1231 O O . PRO A 1 180 ? 0.367 -15.546 12.958 1.00 43.12 180 PRO A O 1
#

Foldseek 3Di:
DDPVVVVFVVFKDKDKDFDDDDPDDDWDWDDWDWDADPVGDIDIDTDTLAFGWIWIWITTNNHTDPPPGDIDGGAFDAFWAFADWDQDPVQRKTKIFTPAFKLQLVQDAQGKDFCVLWFDPVLSVQLEPRWMWGHNGRGIIIIGRDPPRHDDVPDWTFTDAPRMGHNSNRHHYHHGTHDD

Nearest PDB structures (foldseek):
  1v05-assembly1_A-2  TM=8.617E-01  e=2.786E-01  Homo sapiens
  3v8o-assembly2_B  TM=3.744E-01  e=1.641E-01  Homo sapiens
  2k7q-assembly1_A  TM=2.683E-01  e=6.670E-02  Homo sapiens
  7md4-assembly1_A  TM=4.417E-01  e=7.621E-01  Homo sapiens
  7md4-assembly1_B  TM=4.417E-01  e=7.621E-01  Homo sapiens

Organism: NCBI:txid676789